Protein AF-A0A536TJ94-F1 (afdb_monomer_lite)

pLDDT: mean 74.93, std 16.36, range [32.97, 93.69]

Structure (mmCIF, N/CA/C/O backbone):
data_AF-A0A536TJ94-F1
#
_entry.id   AF-A0A536TJ94-F1
#
loop_
_atom_site.group_PDB
_atom_site.id
_atom_site.type_symbol
_atom_site.label_atom_id
_atom_site.label_alt_id
_atom_site.label_comp_id
_atom_site.label_asym_id
_atom_site.label_entity_id
_atom_site.label_seq_id
_atom_site.pdbx_PDB_ins_code
_atom_site.Cartn_x
_atom_site.Cartn_y
_atom_site.Cartn_z
_atom_site.occupancy
_atom_site.B_iso_or_equiv
_atom_site.auth_seq_id
_atom_site.auth_comp_id
_atom_site.auth_asym_id
_atom_site.auth_atom_id
_atom_site.pdbx_PDB_model_num
ATOM 1 N N . MET A 1 1 ? -42.069 -17.906 -41.126 1.00 43.59 1 MET A N 1
ATOM 2 C CA . MET A 1 1 ? -42.002 -16.761 -42.066 1.00 43.59 1 MET A CA 1
ATOM 3 C C . MET A 1 1 ? -40.527 -16.454 -42.288 1.00 43.59 1 MET A C 1
ATOM 5 O O . MET A 1 1 ? -39.920 -15.864 -41.417 1.00 43.59 1 MET A O 1
ATOM 9 N N . SER A 1 2 ? -39.810 -17.081 -43.222 1.00 37.03 2 SER A N 1
ATOM 10 C CA . SER A 1 2 ? -39.962 -17.082 -44.687 1.00 37.03 2 SER A CA 1
ATOM 11 C C . SER A 1 2 ? -39.923 -15.669 -45.270 1.00 37.03 2 SER A C 1
ATOM 13 O O . SER A 1 2 ? -40.912 -14.952 -45.148 1.00 37.03 2 SER A O 1
ATOM 15 N N . ARG A 1 3 ? -38.802 -15.287 -45.901 1.00 41.28 3 ARG A N 1
ATOM 16 C CA . ARG A 1 3 ? -38.708 -15.166 -47.370 1.00 41.28 3 ARG A CA 1
ATOM 17 C C . ARG A 1 3 ? -37.320 -14.678 -47.821 1.00 41.28 3 ARG A C 1
ATOM 19 O O . ARG A 1 3 ? -36.921 -13.554 -47.546 1.00 41.28 3 ARG A O 1
ATOM 26 N N . ARG A 1 4 ? -36.632 -15.547 -48.574 1.00 45.47 4 ARG A N 1
ATOM 27 C CA . ARG A 1 4 ? -35.858 -15.165 -49.769 1.00 45.47 4 ARG A CA 1
ATOM 28 C C . ARG A 1 4 ? -36.810 -14.591 -50.833 1.00 45.47 4 ARG A C 1
ATOM 30 O O . ARG A 1 4 ? -37.999 -14.909 -50.811 1.00 45.47 4 ARG A O 1
ATOM 37 N N . PRO A 1 5 ? -36.254 -13.877 -51.814 1.00 53.16 5 PRO A N 1
ATOM 38 C CA . PRO A 1 5 ? -36.550 -14.091 -53.239 1.00 53.16 5 PRO A CA 1
ATOM 39 C C . PRO A 1 5 ? -35.215 -14.409 -53.977 1.00 53.16 5 PRO A C 1
ATOM 41 O O . PRO A 1 5 ? -34.206 -13.787 -53.661 1.00 53.16 5 PRO A O 1
ATOM 44 N N . GLU A 1 6 ? -34.988 -15.443 -54.810 1.00 42.12 6 GLU A N 1
ATOM 45 C CA . GLU A 1 6 ? -35.695 -15.961 -56.012 1.00 42.12 6 GLU A CA 1
ATOM 46 C C . GLU A 1 6 ? -36.128 -14.840 -56.967 1.00 42.12 6 GLU A C 1
ATOM 48 O O . GLU A 1 6 ? -36.857 -13.955 -56.556 1.00 42.12 6 GLU A O 1
ATOM 53 N N . GLY A 1 7 ? -35.769 -14.763 -58.247 1.00 37.22 7 GLY A N 1
ATOM 54 C CA . GLY A 1 7 ? -35.050 -15.619 -59.191 1.00 37.22 7 GLY A CA 1
ATOM 55 C C . GLY A 1 7 ? -35.011 -14.874 -60.547 1.00 37.22 7 GLY A C 1
ATOM 56 O O . GLY A 1 7 ? -35.782 -13.940 -60.749 1.00 37.22 7 GLY A O 1
ATOM 57 N N . ASN A 1 8 ? -34.090 -15.227 -61.454 1.00 43.16 8 ASN A N 1
ATOM 58 C CA . ASN A 1 8 ? -34.384 -15.938 -62.724 1.00 43.16 8 ASN A CA 1
ATOM 59 C C . ASN A 1 8 ? -34.318 -14.978 -63.951 1.00 43.16 8 ASN A C 1
ATOM 61 O O . ASN A 1 8 ? -34.412 -13.773 -63.729 1.00 43.16 8 ASN A O 1
ATOM 65 N N . PRO A 1 9 ? -34.317 -15.416 -65.234 1.00 53.78 9 PRO A N 1
ATOM 66 C CA . PRO A 1 9 ? -33.643 -16.536 -65.928 1.00 53.78 9 PRO A CA 1
ATOM 67 C C . PRO A 1 9 ? -32.902 -16.131 -67.241 1.00 53.78 9 PRO A C 1
ATOM 69 O O . PRO A 1 9 ? -33.024 -15.018 -67.732 1.00 53.78 9 PRO A O 1
ATOM 72 N N . MET A 1 10 ? -32.222 -17.129 -67.832 1.00 36.94 10 MET A N 1
ATOM 73 C CA . MET A 1 10 ? -32.132 -17.484 -69.271 1.00 36.94 10 MET A CA 1
ATOM 74 C C . MET A 1 10 ? -31.860 -16.411 -70.341 1.00 36.94 10 MET A C 1
ATOM 76 O O . MET A 1 10 ? -32.703 -15.580 -70.654 1.00 36.94 10 MET A O 1
ATOM 80 N N . ASN A 1 11 ? -30.815 -16.673 -71.135 1.00 36.03 11 ASN A N 1
ATOM 81 C CA . ASN A 1 11 ? -31.078 -17.004 -72.535 1.00 36.03 11 ASN A CA 1
ATOM 82 C C . ASN A 1 11 ? -30.207 -18.187 -72.992 1.00 36.03 11 ASN A C 1
ATOM 84 O O . ASN A 1 11 ? -28.987 -18.193 -72.824 1.00 36.03 11 ASN A O 1
ATOM 88 N N . THR A 1 12 ? -30.890 -19.181 -73.537 1.00 39.09 12 THR A N 1
ATOM 89 C CA . THR A 1 12 ? -30.426 -20.401 -74.196 1.00 39.09 12 THR A CA 1
ATOM 90 C C . THR A 1 12 ? -30.849 -20.302 -75.655 1.00 39.09 12 THR A C 1
ATOM 92 O O . THR A 1 12 ? -32.028 -20.068 -75.883 1.00 39.09 12 THR A O 1
ATOM 95 N N . ASP A 1 13 ? -29.942 -20.516 -76.608 1.00 38.28 13 ASP A N 1
ATOM 96 C CA . ASP A 1 13 ? -30.179 -21.334 -77.816 1.00 38.28 13 ASP A CA 1
ATOM 97 C C . ASP A 1 13 ? -28.917 -21.336 -78.690 1.00 38.28 13 ASP A C 1
ATOM 99 O O . ASP A 1 13 ? -28.333 -20.288 -78.943 1.00 38.28 13 ASP A O 1
ATOM 103 N N . GLN A 1 14 ? -28.285 -22.492 -78.913 1.00 36.34 14 GLN A N 1
ATOM 104 C CA . GLN A 1 14 ? -28.603 -23.566 -79.877 1.00 36.34 14 GLN A CA 1
ATOM 105 C C . GLN A 1 14 ? -28.087 -23.283 -81.294 1.00 36.34 14 GLN A C 1
ATOM 107 O O . GLN A 1 14 ? -28.344 -22.245 -81.889 1.00 36.34 14 GLN A O 1
ATOM 112 N N . GLY A 1 15 ? -27.378 -24.277 -81.837 1.00 32.97 15 GLY A N 1
ATOM 113 C CA . GLY A 1 15 ? -26.908 -24.315 -83.220 1.00 32.97 15 GLY A CA 1
ATOM 114 C C . GLY A 1 15 ? -25.733 -25.276 -83.384 1.00 32.97 15 GLY A C 1
ATOM 115 O O . GLY A 1 15 ? -24.581 -24.864 -83.329 1.00 32.97 15 GLY A O 1
ATOM 116 N N . SER A 1 16 ? -26.041 -26.568 -83.511 1.00 34.44 16 SER A N 1
ATOM 117 C CA . SER A 1 16 ? -25.104 -27.691 -83.681 1.00 34.44 16 SER A CA 1
ATOM 118 C C . SER A 1 16 ? -24.792 -27.944 -85.188 1.00 34.44 16 SER A C 1
ATOM 120 O O . SER A 1 16 ? -25.140 -27.096 -86.006 1.00 34.44 16 SER A O 1
ATOM 122 N N . PRO A 1 17 ? -24.078 -29.015 -85.599 1.00 51.72 17 PRO A N 1
ATOM 123 C CA . PRO A 1 17 ? -22.844 -28.946 -86.382 1.00 51.72 17 PRO A CA 1
ATOM 124 C C . PRO A 1 17 ? -23.007 -29.332 -87.866 1.00 51.72 17 PRO A C 1
ATOM 126 O O . PRO A 1 17 ? -23.950 -30.014 -88.256 1.00 51.72 17 PRO A O 1
ATOM 129 N N . GLY A 1 18 ? -22.025 -28.968 -88.691 1.00 33.31 18 GLY A N 1
ATOM 130 C CA . GLY A 1 18 ? -21.948 -29.389 -90.090 1.00 33.31 18 GLY A CA 1
ATOM 131 C C . GLY A 1 18 ? -20.514 -29.358 -90.603 1.00 33.31 18 GLY A C 1
ATOM 132 O O . GLY A 1 18 ? -19.915 -28.299 -90.749 1.00 33.31 18 GLY A O 1
ATOM 133 N N . THR A 1 19 ? -19.971 -30.547 -90.828 1.00 41.31 19 THR A N 1
ATOM 134 C CA . THR A 1 19 ? -18.725 -30.846 -91.536 1.00 41.31 19 THR A CA 1
ATOM 135 C C . THR A 1 19 ? -18.817 -30.431 -93.005 1.00 41.31 19 THR A C 1
ATOM 137 O O . THR A 1 19 ? -19.785 -30.831 -93.641 1.00 41.31 19 THR A O 1
ATOM 140 N N . ASP A 1 20 ? -17.805 -29.758 -93.565 1.00 35.09 20 ASP A N 1
ATOM 141 C CA . ASP A 1 20 ? -17.131 -30.269 -94.769 1.00 35.09 20 ASP A CA 1
ATOM 142 C C . ASP A 1 20 ? -15.835 -29.520 -95.138 1.00 35.09 20 ASP A C 1
ATOM 144 O O . ASP A 1 20 ? -15.709 -28.310 -94.970 1.00 35.09 20 ASP A O 1
ATOM 148 N N . ASN A 1 21 ? -14.927 -30.302 -95.719 1.00 36.19 21 ASN A N 1
ATOM 149 C CA . ASN A 1 21 ? -13.824 -29.965 -96.619 1.00 36.19 21 ASN A CA 1
ATOM 150 C C . ASN A 1 21 ? -12.622 -29.108 -96.178 1.00 36.19 21 ASN A C 1
ATOM 152 O O . ASN A 1 21 ? -12.557 -27.888 -96.284 1.00 36.19 21 ASN A O 1
ATOM 156 N N . ALA A 1 22 ? -11.562 -29.856 -95.859 1.00 41.31 22 ALA A N 1
ATOM 157 C CA . ALA A 1 22 ? -10.299 -29.861 -96.596 1.00 41.31 22 ALA A CA 1
ATOM 158 C C . ALA A 1 22 ? -10.162 -28.857 -97.760 1.00 41.31 22 ALA A C 1
ATOM 160 O O . ALA A 1 22 ? -10.768 -29.037 -98.810 1.00 41.31 22 ALA A O 1
ATOM 161 N N . ALA A 1 23 ? -9.238 -27.906 -97.611 1.00 41.91 23 ALA A N 1
ATOM 162 C CA . ALA A 1 23 ? -8.081 -27.711 -98.493 1.00 41.91 23 ALA A CA 1
ATOM 163 C C . ALA A 1 23 ? -7.502 -26.309 -98.279 1.00 41.91 23 ALA A C 1
ATOM 165 O O . ALA A 1 23 ? -7.936 -25.364 -98.913 1.00 41.91 23 ALA A O 1
ATOM 166 N N . GLU A 1 24 ? -6.461 -26.186 -97.455 1.00 41.25 24 GLU A N 1
ATOM 167 C CA . GLU A 1 24 ? -5.438 -25.161 -97.683 1.00 41.25 24 GLU A CA 1
ATOM 168 C C . GLU A 1 24 ? -4.135 -25.557 -96.978 1.00 41.25 24 GLU A C 1
ATOM 170 O O . GLU A 1 24 ? -3.905 -25.339 -95.790 1.00 41.25 24 GLU A O 1
ATOM 175 N N . ARG A 1 25 ? -3.263 -26.222 -97.743 1.00 44.34 25 ARG A N 1
ATOM 176 C CA . ARG A 1 25 ? -1.836 -26.311 -97.433 1.00 44.34 25 ARG A CA 1
ATOM 177 C C . ARG A 1 25 ? -1.219 -24.953 -97.758 1.00 44.34 25 ARG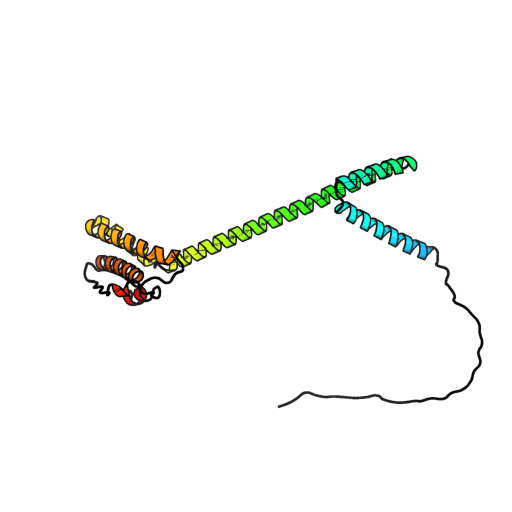 A C 1
ATOM 179 O O . ARG A 1 25 ? -1.082 -24.619 -98.929 1.00 44.34 25 ARG A O 1
ATOM 186 N N . GLY A 1 26 ? -0.764 -24.231 -96.741 1.00 36.97 26 GLY A N 1
ATOM 187 C CA . GLY A 1 26 ? 0.035 -23.016 -96.892 1.00 36.97 26 GLY A CA 1
ATOM 188 C C . GLY A 1 26 ? 1.084 -22.926 -95.788 1.00 36.97 26 GLY A C 1
ATOM 189 O O . GLY A 1 26 ? 0.766 -22.706 -94.628 1.00 36.97 26 GLY A O 1
ATOM 190 N N . ARG A 1 27 ? 2.346 -23.161 -96.151 1.00 47.72 27 ARG A N 1
ATOM 191 C CA . ARG A 1 27 ? 3.534 -23.085 -95.287 1.00 47.72 27 ARG A CA 1
ATOM 192 C C . ARG A 1 27 ? 3.709 -21.693 -94.669 1.00 47.72 27 ARG A C 1
ATOM 194 O O . ARG A 1 27 ? 3.731 -20.728 -95.419 1.00 47.72 27 ARG A O 1
ATOM 201 N N . SER A 1 28 ? 4.075 -21.634 -93.385 1.00 40.56 28 SER A N 1
ATOM 202 C CA . SER A 1 28 ? 5.139 -20.742 -92.876 1.00 40.56 28 SER A CA 1
ATOM 203 C C . SER A 1 28 ? 5.419 -21.004 -91.390 1.00 40.56 28 SER A C 1
ATOM 205 O O . SER A 1 28 ? 4.503 -20.998 -90.575 1.00 40.56 28 SER A O 1
ATOM 207 N N . GLY A 1 29 ? 6.690 -21.265 -91.061 1.00 41.59 29 GLY A N 1
ATOM 208 C CA . GLY A 1 29 ? 7.201 -21.518 -89.708 1.00 41.59 29 GLY A CA 1
ATOM 209 C C . GLY A 1 29 ? 7.204 -20.287 -88.781 1.00 41.59 29 GLY A C 1
ATOM 210 O O . GLY A 1 29 ? 6.687 -19.230 -89.147 1.00 41.59 29 GLY A O 1
ATOM 211 N N . PRO A 1 30 ? 7.779 -20.403 -87.568 1.00 46.62 30 PRO A N 1
ATOM 212 C CA . PRO A 1 30 ? 7.637 -19.396 -86.524 1.00 46.62 30 PRO A CA 1
ATOM 213 C C . PRO A 1 30 ? 8.411 -18.129 -86.900 1.00 46.62 30 PRO A C 1
ATOM 215 O O . PRO A 1 30 ? 9.638 -18.127 -86.975 1.00 46.62 30 PRO A O 1
ATOM 218 N N . ALA A 1 31 ? 7.695 -17.027 -87.115 1.00 46.69 31 ALA A N 1
ATOM 219 C CA . ALA A 1 31 ? 8.300 -15.714 -87.281 1.00 46.69 31 ALA A CA 1
ATOM 220 C C . ALA A 1 31 ? 8.802 -15.204 -85.919 1.00 46.69 31 ALA A C 1
ATOM 222 O O . ALA A 1 31 ? 8.100 -14.494 -85.195 1.00 46.69 31 ALA A O 1
ATOM 223 N N . SER A 1 32 ? 10.037 -15.554 -85.558 1.00 56.25 32 SER A N 1
ATOM 224 C CA . SER A 1 32 ? 10.793 -14.840 -84.531 1.00 56.25 32 SER A CA 1
ATOM 225 C C . SER A 1 32 ? 11.001 -13.399 -85.006 1.00 56.25 32 SER A C 1
ATOM 227 O O . SER A 1 32 ? 11.865 -13.127 -85.841 1.00 56.25 32 SER A O 1
ATOM 229 N N . ARG A 1 33 ? 10.174 -12.470 -84.510 1.00 60.22 33 ARG A N 1
ATOM 230 C CA . ARG A 1 33 ? 10.365 -11.031 -84.732 1.00 60.22 33 ARG A CA 1
ATOM 231 C C . ARG A 1 33 ? 11.774 -10.647 -84.258 1.00 60.22 33 ARG A C 1
ATOM 233 O O . ARG A 1 33 ? 12.108 -10.960 -83.114 1.00 60.22 33 ARG A O 1
ATOM 240 N N . PRO A 1 34 ? 12.595 -9.966 -85.076 1.00 55.00 34 PRO A N 1
ATOM 241 C CA . PRO A 1 34 ? 13.907 -9.525 -84.631 1.00 55.00 34 PRO A CA 1
ATOM 242 C C . PRO A 1 34 ? 13.722 -8.559 -83.460 1.00 55.00 34 PRO A C 1
ATOM 244 O O . PRO A 1 34 ? 12.988 -7.573 -83.565 1.00 55.00 34 PRO A O 1
ATOM 247 N N . MET A 1 35 ? 14.356 -8.860 -82.324 1.00 58.94 35 MET A N 1
ATOM 248 C CA . MET A 1 35 ? 14.395 -7.959 -81.177 1.00 58.94 35 MET A CA 1
ATOM 249 C C . MET A 1 35 ? 14.957 -6.618 -81.656 1.00 58.94 35 MET A C 1
ATOM 251 O O . MET A 1 35 ? 16.129 -6.515 -82.016 1.00 58.94 35 MET A O 1
ATOM 255 N N . GLY A 1 36 ? 14.117 -5.582 -81.699 1.00 72.94 36 GLY A N 1
ATOM 256 C CA . GLY A 1 36 ? 14.573 -4.248 -82.059 1.00 72.94 36 GLY A CA 1
ATOM 257 C C . GLY A 1 36 ? 15.660 -3.821 -81.078 1.00 72.94 36 GLY A C 1
ATOM 258 O O . GLY A 1 36 ? 15.455 -3.884 -79.866 1.00 72.94 36 GLY A O 1
ATOM 259 N N . ILE A 1 37 ? 16.805 -3.364 -81.585 1.00 71.25 37 ILE A N 1
ATOM 260 C CA . ILE A 1 37 ? 17.984 -2.971 -80.788 1.00 71.25 37 ILE A CA 1
ATOM 261 C C . ILE A 1 37 ? 17.596 -2.013 -79.640 1.00 71.25 37 ILE A C 1
ATOM 263 O O . ILE A 1 37 ? 18.110 -2.110 -78.530 1.00 71.25 37 ILE A O 1
ATOM 267 N N . ARG A 1 38 ? 16.589 -1.149 -79.853 1.00 70.31 38 ARG A N 1
ATOM 268 C CA . ARG A 1 38 ? 16.033 -0.226 -78.841 1.00 70.31 38 ARG A CA 1
ATOM 269 C C . ARG A 1 38 ? 15.258 -0.895 -77.696 1.00 70.31 38 ARG A C 1
ATOM 271 O O . ARG A 1 38 ? 15.072 -0.279 -76.648 1.00 70.31 38 ARG A O 1
ATOM 278 N N . GLN A 1 39 ? 14.721 -2.093 -77.900 1.00 77.75 39 GLN A N 1
ATOM 279 C CA . GLN A 1 39 ? 14.014 -2.870 -76.880 1.00 77.75 39 GLN A CA 1
ATOM 280 C C . GLN A 1 39 ? 15.002 -3.737 -76.095 1.00 77.75 39 GLN A C 1
ATOM 282 O O . GLN A 1 39 ? 14.960 -3.720 -74.868 1.00 77.75 39 GLN A O 1
ATOM 287 N N . ALA A 1 40 ? 15.973 -4.344 -76.786 1.00 74.88 40 ALA A N 1
ATOM 288 C CA . ALA A 1 40 ? 17.104 -5.022 -76.152 1.00 74.88 40 ALA A CA 1
ATOM 289 C C . ALA A 1 40 ? 17.892 -4.072 -75.227 1.00 74.88 40 ALA A C 1
ATOM 291 O O . ALA A 1 40 ? 18.105 -4.390 -74.059 1.00 74.88 40 ALA A O 1
ATOM 292 N N . LEU A 1 41 ? 18.219 -2.852 -75.681 1.00 76.06 41 LEU A N 1
ATOM 293 C CA . LEU A 1 41 ? 18.868 -1.844 -74.827 1.00 76.06 41 LEU A CA 1
ATOM 294 C C . LEU A 1 41 ? 18.024 -1.449 -73.605 1.00 76.06 41 LEU A C 1
ATOM 296 O O . LEU A 1 41 ? 18.578 -1.169 -72.543 1.00 76.06 41 LEU A O 1
ATOM 300 N N . ARG A 1 42 ? 16.690 -1.402 -73.731 1.00 77.69 42 ARG A N 1
ATOM 301 C CA . ARG A 1 42 ? 15.802 -1.049 -72.611 1.00 77.69 42 ARG A CA 1
ATOM 302 C C . ARG A 1 42 ? 15.760 -2.139 -71.546 1.00 77.69 42 ARG A C 1
ATOM 304 O O . ARG A 1 42 ? 15.786 -1.795 -70.368 1.00 77.69 42 ARG A O 1
ATOM 311 N N . GLU A 1 43 ? 15.726 -3.408 -71.941 1.00 79.81 43 GLU A N 1
ATOM 312 C CA . GLU A 1 43 ? 15.761 -4.535 -71.001 1.00 79.81 43 GLU A CA 1
ATOM 313 C C . GLU A 1 43 ? 17.127 -4.660 -70.313 1.00 79.81 43 GLU A C 1
ATOM 315 O O . GLU A 1 43 ? 17.186 -4.789 -69.090 1.00 79.81 43 GLU A O 1
ATOM 320 N N . ILE A 1 44 ? 18.226 -4.466 -71.051 1.00 78.31 44 ILE A N 1
ATOM 321 C CA . ILE A 1 44 ? 19.577 -4.401 -70.468 1.00 78.31 44 ILE A CA 1
ATOM 322 C C . ILE A 1 44 ? 19.672 -3.254 -69.451 1.00 78.31 44 ILE A C 1
ATOM 324 O O . ILE A 1 44 ? 20.146 -3.450 -68.332 1.00 78.31 44 ILE A O 1
ATOM 328 N N . ARG A 1 45 ? 19.159 -2.062 -69.790 1.00 80.69 45 ARG A N 1
ATOM 329 C CA . ARG A 1 45 ? 19.152 -0.909 -68.876 1.00 80.69 45 ARG A CA 1
ATOM 330 C C . ARG A 1 45 ? 18.359 -1.189 -67.599 1.00 80.69 45 ARG A C 1
ATOM 332 O O . ARG A 1 45 ? 18.817 -0.823 -66.522 1.00 80.69 45 ARG A O 1
ATOM 339 N N . LYS A 1 46 ? 17.188 -1.827 -67.696 1.00 78.00 46 LYS A N 1
ATOM 340 C CA . LYS A 1 46 ? 16.386 -2.203 -66.519 1.00 78.00 46 LYS A CA 1
ATOM 341 C C . LYS A 1 46 ? 17.141 -3.185 -65.620 1.00 78.00 46 LYS A C 1
ATOM 343 O O . LYS A 1 46 ? 17.198 -2.958 -64.416 1.00 78.00 46 LYS A O 1
ATOM 348 N N . GLY A 1 47 ? 17.765 -4.214 -66.198 1.00 78.38 47 GLY A N 1
ATOM 349 C CA . GLY A 1 47 ? 18.572 -5.181 -65.447 1.00 78.38 47 GLY A CA 1
ATOM 350 C C . GLY A 1 47 ? 19.750 -4.531 -64.716 1.00 78.38 47 GLY A C 1
ATOM 351 O O . GLY A 1 47 ? 19.975 -4.810 -63.540 1.00 78.38 47 GLY A O 1
ATOM 352 N N . ILE A 1 48 ? 20.445 -3.596 -65.372 1.00 81.50 48 ILE A N 1
ATOM 353 C CA . ILE A 1 48 ? 21.538 -2.826 -64.758 1.00 81.50 48 ILE A CA 1
ATOM 354 C C . ILE A 1 48 ? 21.034 -1.999 -63.572 1.00 81.50 48 ILE A C 1
ATOM 356 O O . ILE A 1 48 ? 21.680 -2.001 -62.531 1.00 81.50 48 ILE A O 1
ATOM 360 N N . VAL A 1 49 ? 19.882 -1.331 -63.697 1.00 77.25 49 VAL A N 1
ATOM 361 C CA . VAL A 1 49 ? 19.308 -0.510 -62.616 1.00 77.25 49 VAL A CA 1
ATOM 362 C C . VAL A 1 49 ? 18.912 -1.365 -61.410 1.00 77.25 49 VAL A C 1
ATOM 364 O O . VAL A 1 49 ? 19.210 -0.989 -60.281 1.00 77.25 49 VAL A O 1
ATOM 367 N N . VAL A 1 50 ? 18.289 -2.526 -61.629 1.00 77.06 50 VAL A N 1
ATOM 368 C CA . VAL A 1 50 ? 17.911 -3.445 -60.540 1.00 77.06 50 VAL A CA 1
ATOM 369 C C . VAL A 1 50 ? 19.149 -4.000 -59.831 1.00 77.06 50 VAL A C 1
ATOM 371 O O . VAL A 1 50 ? 19.192 -4.006 -58.602 1.00 77.06 50 VAL A O 1
ATOM 374 N N . MET A 1 51 ? 20.186 -4.393 -60.580 1.00 77.38 51 MET A N 1
ATOM 375 C CA . MET A 1 51 ? 21.469 -4.793 -59.985 1.00 77.38 51 MET A CA 1
ATOM 376 C C . MET A 1 51 ? 22.127 -3.649 -59.209 1.00 77.38 51 MET A C 1
ATOM 378 O O . MET A 1 51 ? 22.693 -3.884 -58.144 1.00 77.38 51 MET A O 1
ATOM 382 N N . TRP A 1 52 ? 22.026 -2.414 -59.709 1.00 77.56 52 TRP A N 1
ATOM 383 C CA . TRP A 1 52 ? 22.545 -1.225 -59.032 1.00 77.56 52 TRP A CA 1
ATOM 384 C C . TRP A 1 52 ? 21.865 -0.983 -57.680 1.00 77.56 52 TRP A C 1
ATOM 386 O O . TRP A 1 52 ? 22.553 -0.745 -56.691 1.00 77.56 52 TRP A O 1
ATOM 396 N N . TRP A 1 53 ? 20.536 -1.105 -57.602 1.00 75.31 53 TRP A N 1
ATOM 397 C CA . TRP A 1 53 ? 19.806 -1.001 -56.332 1.00 75.31 53 TRP A CA 1
ATOM 398 C C . TRP A 1 53 ? 20.131 -2.155 -55.376 1.00 75.31 53 TRP A C 1
ATOM 400 O O . TRP A 1 53 ? 20.425 -1.913 -54.206 1.00 75.31 53 TRP A O 1
ATOM 410 N N . GLY A 1 54 ? 20.194 -3.390 -55.883 1.00 75.38 54 GLY A N 1
ATOM 411 C CA . GLY A 1 54 ? 20.568 -4.558 -55.079 1.00 75.38 54 GLY A CA 1
ATOM 412 C C . GLY A 1 54 ? 21.986 -4.473 -54.500 1.00 75.38 54 GLY A C 1
ATOM 413 O O . GLY A 1 54 ? 22.226 -4.929 -53.383 1.00 75.38 54 GLY A O 1
ATOM 414 N N . PHE A 1 55 ? 22.922 -3.840 -55.215 1.00 75.94 55 PHE A N 1
ATOM 415 C CA . PHE A 1 55 ? 24.270 -3.580 -54.709 1.00 75.94 55 PHE A CA 1
ATOM 416 C C . PHE A 1 55 ? 24.261 -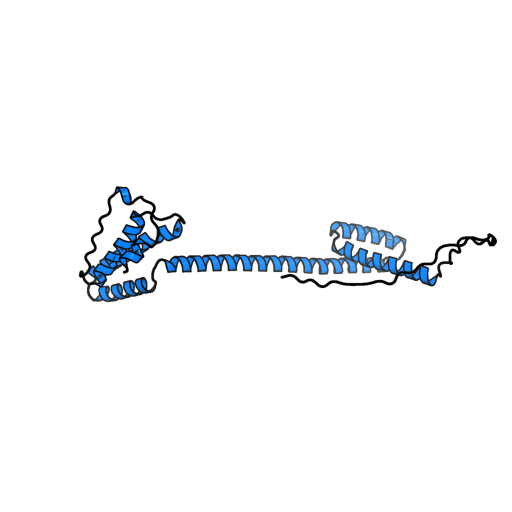2.652 -53.486 1.00 75.94 55 PHE A C 1
ATOM 418 O O . PHE A 1 55 ? 24.924 -2.951 -52.492 1.00 75.94 55 PHE A O 1
ATOM 425 N N . PHE A 1 56 ? 23.495 -1.557 -53.516 1.00 73.75 56 PHE A N 1
ATOM 426 C CA . PHE A 1 56 ? 23.404 -0.646 -52.370 1.00 73.75 56 PHE A CA 1
ATOM 427 C C . PHE A 1 56 ? 22.728 -1.283 -51.158 1.00 73.75 56 PHE A C 1
ATOM 429 O O . PHE A 1 56 ? 23.217 -1.118 -50.036 1.00 73.75 56 PHE A O 1
ATOM 436 N N . ASP A 1 57 ? 21.666 -2.056 -51.379 1.00 73.44 57 ASP A N 1
ATOM 437 C CA . ASP A 1 57 ? 20.994 -2.792 -50.306 1.00 73.44 57 ASP A CA 1
ATOM 438 C C . ASP A 1 57 ? 21.932 -3.823 -49.664 1.00 73.44 57 ASP A C 1
ATOM 440 O O . ASP A 1 57 ? 22.001 -3.941 -48.437 1.00 73.44 57 ASP A O 1
ATOM 444 N N . TRP A 1 58 ? 22.734 -4.520 -50.472 1.00 78.31 58 TRP A N 1
ATOM 445 C CA . TRP A 1 58 ? 23.739 -5.457 -49.975 1.00 78.31 58 TRP A CA 1
ATOM 446 C C . TRP A 1 58 ? 24.845 -4.757 -49.169 1.00 78.31 58 TRP A C 1
ATOM 448 O O . TRP A 1 58 ? 25.201 -5.211 -48.076 1.00 78.31 58 TRP A O 1
ATOM 458 N N . VAL A 1 59 ? 25.340 -3.608 -49.645 1.00 74.06 59 VAL A N 1
ATOM 459 C CA . VAL A 1 59 ? 26.335 -2.780 -48.936 1.00 74.06 59 VAL A CA 1
ATOM 460 C C . VAL A 1 59 ? 25.844 -2.367 -47.541 1.00 74.06 59 VAL A C 1
ATOM 462 O O . VAL A 1 59 ? 26.642 -2.339 -46.597 1.00 74.06 59 VAL A O 1
ATOM 465 N N . ALA A 1 60 ? 24.544 -2.099 -47.384 1.00 68.81 60 ALA A N 1
ATOM 466 C CA . ALA A 1 60 ? 23.944 -1.713 -46.106 1.00 68.81 60 ALA A CA 1
ATOM 467 C C . ALA A 1 60 ? 23.907 -2.851 -45.062 1.00 68.81 60 ALA A C 1
ATOM 469 O O . ALA A 1 60 ? 23.822 -2.583 -43.859 1.00 68.81 60 ALA A O 1
ATOM 470 N N . VAL A 1 61 ? 23.977 -4.116 -45.493 1.00 70.31 61 VAL A N 1
ATOM 471 C CA . VAL A 1 61 ? 23.879 -5.304 -44.618 1.00 70.31 61 VAL A CA 1
ATOM 472 C C . VAL A 1 61 ? 25.233 -6.004 -44.421 1.00 70.31 61 VAL A C 1
ATOM 474 O O . VAL A 1 61 ? 25.451 -6.674 -43.412 1.00 70.31 61 VAL A O 1
ATOM 477 N N . VAL A 1 62 ? 26.179 -5.813 -45.342 1.00 78.62 62 VAL A N 1
ATOM 478 C CA . VAL A 1 62 ? 27.527 -6.398 -45.304 1.00 78.62 62 VAL A CA 1
ATOM 479 C C . VAL A 1 62 ? 28.313 -6.010 -44.044 1.00 78.62 62 VAL A C 1
ATOM 481 O O . VAL A 1 62 ? 28.267 -4.876 -43.570 1.00 78.62 62 VAL A O 1
ATOM 484 N N . SER A 1 63 ? 29.129 -6.927 -43.516 1.00 76.38 63 SER A N 1
ATOM 485 C CA . SER A 1 63 ? 30.003 -6.660 -42.362 1.00 76.38 63 SER A CA 1
ATOM 486 C C . SER A 1 63 ? 31.152 -5.697 -42.707 1.00 76.38 63 SER A C 1
ATOM 488 O O . SER A 1 63 ? 31.560 -5.565 -43.860 1.00 76.38 63 SER A O 1
ATOM 490 N N . TRP A 1 64 ? 31.686 -4.970 -41.718 1.00 74.94 64 TRP A N 1
ATOM 491 C CA . TRP A 1 64 ? 32.817 -4.046 -41.927 1.00 74.94 64 TRP A CA 1
ATOM 492 C C . TRP A 1 64 ? 34.055 -4.748 -42.501 1.00 74.94 64 TRP A C 1
ATOM 494 O O . TRP A 1 64 ? 34.700 -4.215 -43.398 1.00 74.94 64 TRP A O 1
ATOM 504 N N . LYS A 1 65 ? 34.323 -5.980 -42.052 1.00 78.06 65 LYS A N 1
ATOM 505 C CA . LYS A 1 65 ? 35.439 -6.807 -42.532 1.00 78.06 65 LYS A CA 1
ATOM 506 C C . LYS A 1 65 ? 35.277 -7.208 -44.003 1.00 78.06 65 LYS A C 1
ATOM 508 O O . LYS A 1 65 ? 36.228 -7.097 -44.766 1.00 78.06 65 LYS A O 1
ATOM 513 N N . ALA A 1 66 ? 34.075 -7.617 -44.413 1.00 79.50 66 ALA A N 1
ATOM 514 C CA . ALA A 1 66 ? 33.805 -7.985 -45.802 1.00 79.50 66 ALA A CA 1
ATOM 515 C C . ALA A 1 66 ? 33.843 -6.771 -46.746 1.00 79.50 66 ALA A C 1
ATOM 517 O O . ALA A 1 66 ? 34.366 -6.883 -47.850 1.00 79.50 66 ALA A O 1
ATOM 518 N N . LEU A 1 67 ? 33.374 -5.597 -46.300 1.00 80.62 67 LEU A N 1
ATOM 519 C CA . LEU A 1 67 ? 33.447 -4.372 -47.104 1.00 80.62 67 LEU A CA 1
ATOM 520 C C . LEU A 1 67 ? 34.899 -3.956 -47.368 1.00 80.62 67 LEU A C 1
ATOM 522 O O . LEU A 1 67 ? 35.239 -3.647 -48.502 1.00 80.62 67 LEU A O 1
ATOM 526 N N . LEU A 1 68 ? 35.770 -4.011 -46.354 1.00 80.50 68 LEU A N 1
ATOM 527 C CA . LEU A 1 68 ? 37.198 -3.718 -46.522 1.00 80.50 68 LEU A CA 1
ATOM 528 C C . LEU A 1 68 ? 37.871 -4.670 -47.517 1.00 80.50 68 LEU A C 1
ATOM 530 O O . LEU A 1 68 ? 38.645 -4.223 -48.359 1.00 80.50 68 LEU A O 1
ATOM 534 N N . LEU A 1 69 ? 37.542 -5.962 -47.453 1.00 82.12 69 LEU A N 1
ATOM 535 C CA . LEU A 1 69 ? 38.100 -6.983 -48.342 1.00 82.12 69 LEU A CA 1
ATOM 536 C C . LEU A 1 69 ? 37.660 -6.756 -49.799 1.00 82.12 69 LEU A C 1
ATOM 538 O O . LEU A 1 69 ? 38.486 -6.781 -50.710 1.00 82.12 69 LEU A O 1
ATOM 542 N N . VAL A 1 70 ? 36.379 -6.450 -50.017 1.00 80.44 70 VAL A N 1
ATOM 543 C CA . VAL A 1 70 ? 35.821 -6.169 -51.351 1.00 80.44 70 VAL A CA 1
ATOM 544 C C . VAL A 1 70 ? 36.364 -4.860 -51.924 1.00 80.44 70 VAL A C 1
ATOM 546 O O . VAL A 1 70 ? 36.742 -4.820 -53.093 1.00 80.44 70 VAL A O 1
ATOM 549 N N . SER A 1 71 ? 36.476 -3.810 -51.108 1.00 79.06 71 SER A N 1
ATOM 550 C CA . SER A 1 71 ? 37.086 -2.539 -51.515 1.00 79.06 71 SER A CA 1
ATOM 551 C C . SER A 1 71 ? 38.565 -2.702 -51.873 1.00 79.06 71 SER A C 1
ATOM 553 O O . SER A 1 71 ? 39.013 -2.138 -52.868 1.00 79.06 71 SER A O 1
ATOM 555 N N . PHE A 1 72 ? 39.315 -3.504 -51.110 1.00 81.81 72 PHE A N 1
ATOM 556 C CA . PHE A 1 72 ? 40.719 -3.807 -51.397 1.00 81.81 72 PHE A CA 1
ATOM 557 C C . PHE A 1 72 ? 40.878 -4.558 -52.726 1.00 81.81 72 PHE A C 1
ATOM 559 O O . PHE A 1 72 ? 41.676 -4.160 -53.575 1.00 81.81 72 PHE A O 1
ATOM 566 N N . LEU A 1 73 ? 40.058 -5.589 -52.952 1.00 81.94 73 LEU A N 1
ATOM 567 C CA . LEU A 1 73 ? 40.063 -6.354 -54.200 1.00 81.94 73 LEU A CA 1
ATOM 568 C C . LEU A 1 73 ? 39.640 -5.498 -55.409 1.00 81.94 73 LEU A C 1
ATOM 570 O O . LEU A 1 73 ? 40.245 -5.586 -56.478 1.00 81.94 73 LEU A O 1
ATOM 574 N N . GLY A 1 74 ? 38.644 -4.625 -55.231 1.00 79.62 74 GLY A N 1
ATOM 575 C CA . GLY A 1 74 ? 38.188 -3.689 -56.260 1.00 79.62 74 GLY A CA 1
ATOM 576 C C . GLY A 1 74 ? 39.251 -2.663 -56.660 1.00 79.62 74 GLY A C 1
ATOM 577 O O . GLY A 1 74 ? 39.349 -2.315 -57.836 1.00 79.62 74 GLY A O 1
ATOM 578 N N . LEU A 1 75 ? 40.088 -2.222 -55.717 1.00 79.81 75 LEU A N 1
ATOM 579 C CA . LEU A 1 75 ? 41.170 -1.267 -55.972 1.00 79.81 75 LEU A CA 1
ATOM 580 C C . LEU A 1 75 ? 42.309 -1.904 -56.787 1.00 79.81 75 LEU A C 1
ATOM 582 O O . LEU A 1 75 ? 42.804 -1.287 -57.731 1.00 79.81 75 LEU A O 1
ATOM 586 N N . ILE A 1 76 ? 42.651 -3.165 -56.495 1.00 80.06 76 ILE A N 1
ATOM 587 C CA . ILE A 1 76 ? 43.608 -3.957 -57.289 1.00 80.06 76 ILE A CA 1
ATOM 588 C C . ILE A 1 76 ? 43.107 -4.103 -58.732 1.00 80.06 76 ILE A C 1
ATOM 590 O O . ILE A 1 76 ? 43.848 -3.833 -59.679 1.00 80.06 76 ILE A O 1
ATOM 594 N N . LEU A 1 77 ? 41.834 -4.470 -58.910 1.00 80.69 77 LEU A N 1
ATOM 595 C CA . LEU A 1 77 ? 41.239 -4.641 -60.235 1.00 80.69 77 LEU A CA 1
ATOM 596 C C . LEU A 1 77 ? 41.167 -3.309 -61.005 1.00 80.69 77 LEU A C 1
ATOM 598 O O . LEU A 1 77 ? 41.507 -3.253 -62.184 1.00 80.69 77 LEU A O 1
ATOM 602 N N . ALA A 1 78 ? 40.803 -2.209 -60.343 1.00 77.00 78 ALA A N 1
ATOM 603 C CA . ALA A 1 78 ? 40.741 -0.880 -60.955 1.00 77.00 78 ALA A CA 1
ATOM 604 C C . ALA A 1 78 ? 42.109 -0.359 -61.431 1.00 77.00 78 ALA A C 1
ATOM 606 O O . ALA A 1 78 ? 42.174 0.363 -62.432 1.00 77.00 78 ALA A O 1
ATOM 607 N N . GLY A 1 79 ? 43.193 -0.748 -60.749 1.00 75.50 79 GLY A N 1
ATOM 608 C CA . GLY A 1 79 ? 44.564 -0.481 -61.185 1.00 75.50 79 GLY A CA 1
ATOM 609 C C . GLY A 1 79 ? 44.899 -1.155 -62.519 1.00 75.50 79 GLY A C 1
ATOM 610 O O . GLY A 1 79 ? 45.496 -0.522 -63.389 1.00 75.50 79 GLY A O 1
ATOM 611 N N . ILE A 1 80 ? 44.431 -2.392 -62.723 1.00 82.56 80 ILE A N 1
ATOM 612 C CA . ILE A 1 80 ? 44.623 -3.151 -63.972 1.00 82.56 80 ILE A CA 1
ATOM 613 C C . ILE A 1 80 ? 43.891 -2.477 -65.146 1.00 82.56 80 ILE A C 1
ATOM 615 O O . ILE A 1 80 ? 44.446 -2.352 -66.235 1.00 82.56 80 ILE A O 1
ATOM 619 N N . PHE A 1 81 ? 42.673 -1.976 -64.921 1.00 83.44 81 PHE A N 1
ATOM 620 C CA . PHE A 1 81 ? 41.848 -1.324 -65.950 1.00 83.44 81 PHE A CA 1
ATOM 621 C C . PHE A 1 81 ? 42.104 0.189 -66.114 1.00 83.44 81 PHE A C 1
ATOM 623 O O . PHE A 1 81 ? 41.384 0.849 -66.862 1.00 83.44 81 PHE A O 1
ATOM 630 N N . LYS A 1 82 ? 43.120 0.756 -65.440 1.00 80.75 82 LYS A N 1
ATOM 631 C CA . LYS A 1 82 ? 43.466 2.196 -65.459 1.00 80.75 82 LYS A CA 1
ATOM 632 C C . LYS A 1 82 ? 42.306 3.141 -65.087 1.00 80.75 82 LYS A C 1
ATOM 634 O O . LYS A 1 82 ? 42.235 4.265 -65.578 1.00 80.75 82 LYS A O 1
ATOM 639 N N . ILE A 1 83 ? 41.432 2.724 -64.168 1.00 81.56 83 ILE A N 1
ATOM 640 C CA . ILE A 1 83 ? 40.315 3.534 -63.636 1.00 81.56 83 ILE A CA 1
ATOM 641 C C . ILE A 1 83 ? 40.388 3.743 -62.103 1.00 81.56 83 ILE A C 1
ATOM 643 O O . ILE A 1 83 ? 39.377 3.597 -61.411 1.00 81.56 83 ILE A O 1
ATOM 647 N N . PRO A 1 84 ? 41.554 4.101 -61.523 1.00 77.50 84 PRO A N 1
ATOM 648 C CA . PRO A 1 84 ? 41.739 4.112 -60.067 1.00 77.50 84 PRO A CA 1
ATOM 649 C C . PRO A 1 84 ? 40.898 5.183 -59.353 1.00 77.50 84 PRO A C 1
ATOM 651 O O . PRO A 1 84 ? 40.406 4.952 -58.251 1.00 77.50 84 PRO A O 1
ATOM 654 N N . ILE A 1 85 ? 40.684 6.339 -59.993 1.00 78.50 85 ILE A N 1
ATOM 655 C CA . ILE A 1 85 ? 39.945 7.470 -59.409 1.00 78.50 85 ILE A CA 1
ATOM 656 C C . ILE A 1 85 ? 38.464 7.113 -59.206 1.00 78.50 85 ILE A C 1
ATOM 658 O O . ILE A 1 85 ? 37.904 7.373 -58.144 1.00 78.50 85 ILE A O 1
ATOM 662 N N . LEU A 1 86 ? 37.835 6.468 -60.195 1.00 76.81 86 LEU A N 1
ATOM 663 C CA . LEU A 1 86 ? 36.424 6.074 -60.127 1.00 76.81 86 LEU A CA 1
ATOM 664 C C . LEU A 1 86 ? 36.180 5.053 -59.003 1.00 76.81 86 LEU A C 1
ATOM 666 O O . LEU A 1 86 ? 35.222 5.182 -58.243 1.00 76.81 86 LEU A O 1
ATOM 670 N N . ALA A 1 87 ? 37.071 4.066 -58.866 1.00 75.88 87 ALA A N 1
ATOM 671 C CA . ALA A 1 87 ? 36.979 3.056 -57.815 1.00 75.88 87 ALA A CA 1
ATOM 672 C C . ALA A 1 87 ? 37.109 3.670 -56.413 1.00 75.88 87 ALA A C 1
ATOM 674 O O . ALA A 1 87 ? 36.346 3.321 -55.514 1.00 75.88 87 ALA A O 1
ATOM 675 N N . PHE A 1 88 ? 38.017 4.633 -56.240 1.00 76.81 88 PHE A N 1
ATOM 676 C CA . PHE A 1 88 ? 38.197 5.330 -54.969 1.00 76.81 88 PHE A CA 1
ATOM 677 C C . PHE A 1 88 ? 36.939 6.105 -54.541 1.00 76.81 88 PHE A C 1
ATOM 679 O O . PHE A 1 88 ? 36.496 5.983 -53.397 1.00 76.81 88 PHE A O 1
ATOM 686 N N . VAL A 1 89 ? 36.307 6.833 -55.469 1.00 80.50 89 VAL A N 1
ATOM 687 C CA . VAL A 1 89 ? 35.059 7.573 -55.202 1.00 80.50 89 VAL A CA 1
ATOM 688 C C . VAL A 1 89 ? 33.921 6.629 -54.794 1.00 80.50 89 VAL A C 1
ATOM 690 O O . VAL A 1 89 ? 33.199 6.919 -53.839 1.00 80.50 89 VAL A O 1
ATOM 693 N N . LEU A 1 90 ? 33.780 5.477 -55.458 1.00 79.56 90 LEU A N 1
ATOM 694 C CA . LEU A 1 90 ? 32.746 4.487 -55.125 1.00 79.56 90 LEU A CA 1
ATOM 695 C C . LEU A 1 90 ? 32.963 3.841 -53.749 1.00 79.56 90 LEU A C 1
ATOM 697 O O . LEU A 1 90 ? 31.995 3.611 -53.022 1.00 79.56 90 LEU A O 1
ATOM 701 N N . ILE A 1 91 ? 34.217 3.591 -53.362 1.00 80.88 91 ILE A N 1
ATOM 702 C CA . ILE A 1 91 ? 34.558 3.058 -52.034 1.00 80.88 91 ILE A CA 1
ATOM 703 C C . ILE A 1 91 ? 34.188 4.067 -50.943 1.00 80.88 91 ILE A C 1
ATOM 705 O O . ILE A 1 91 ? 33.554 3.692 -49.954 1.00 80.88 91 ILE A O 1
ATOM 709 N N . ILE A 1 92 ? 34.525 5.347 -51.134 1.00 81.25 92 ILE A N 1
ATOM 710 C CA . ILE A 1 92 ? 34.155 6.412 -50.191 1.00 81.25 92 ILE A CA 1
ATOM 711 C C . ILE A 1 92 ? 32.632 6.531 -50.086 1.00 81.25 92 ILE A C 1
ATOM 713 O O . ILE A 1 92 ? 32.098 6.536 -48.977 1.00 81.25 92 ILE A O 1
ATOM 717 N N . ALA A 1 93 ? 31.922 6.561 -51.216 1.00 80.81 93 ALA A N 1
ATOM 718 C CA . ALA A 1 93 ? 30.462 6.622 -51.230 1.00 80.81 93 ALA A CA 1
ATOM 719 C C . ALA A 1 93 ? 29.827 5.427 -50.490 1.00 80.81 93 ALA A C 1
ATOM 721 O O . ALA A 1 93 ? 28.918 5.614 -49.681 1.00 80.81 93 ALA A O 1
ATOM 722 N N . SER A 1 94 ? 30.348 4.212 -50.693 1.00 78.50 94 SER A N 1
ATOM 723 C CA . SER A 1 94 ? 29.910 2.992 -49.997 1.00 78.50 94 SER A CA 1
ATOM 724 C C . SER A 1 94 ? 30.101 3.085 -48.476 1.00 78.50 94 SER A C 1
ATOM 726 O O . SER A 1 94 ? 29.210 2.719 -47.702 1.00 78.50 94 SER A O 1
ATOM 728 N N . PHE A 1 95 ? 31.231 3.643 -48.034 1.00 79.81 95 PHE A N 1
ATOM 729 C CA . PHE A 1 95 ? 31.518 3.875 -46.619 1.00 79.81 95 PHE A CA 1
ATOM 730 C C . PHE A 1 95 ? 30.563 4.901 -45.996 1.00 79.81 95 PHE A C 1
ATOM 732 O O . PHE A 1 95 ? 30.020 4.655 -44.917 1.00 79.81 95 PHE A O 1
ATOM 739 N N . ILE A 1 96 ? 30.307 6.016 -46.691 1.00 81.75 96 ILE A N 1
ATOM 740 C CA . ILE A 1 96 ? 29.378 7.066 -46.244 1.00 81.75 96 ILE A CA 1
ATOM 741 C C . ILE A 1 96 ? 27.965 6.493 -46.074 1.00 81.75 96 ILE A C 1
ATOM 743 O O . ILE A 1 96 ? 27.361 6.657 -45.013 1.00 81.75 96 ILE A O 1
ATOM 747 N N . ILE A 1 97 ? 27.464 5.761 -47.075 1.00 80.38 97 ILE A N 1
ATOM 748 C CA . ILE A 1 97 ? 26.130 5.138 -47.041 1.00 80.38 97 ILE A CA 1
ATOM 749 C C . ILE A 1 97 ? 25.992 4.210 -45.830 1.00 80.38 97 ILE A C 1
ATOM 751 O O . ILE A 1 97 ? 24.991 4.258 -45.113 1.00 80.38 97 ILE A O 1
ATOM 755 N N . LYS A 1 98 ? 27.015 3.401 -45.547 1.00 77.81 98 LYS A N 1
ATOM 756 C CA . LYS A 1 98 ? 27.001 2.461 -44.423 1.00 77.81 98 LYS A CA 1
ATOM 757 C C . LYS A 1 98 ? 27.036 3.143 -43.057 1.00 77.81 98 LYS A C 1
ATOM 759 O O . LYS A 1 98 ? 26.347 2.695 -42.141 1.00 77.81 98 LYS A O 1
ATOM 764 N N . VAL A 1 99 ? 27.817 4.214 -42.911 1.00 78.75 99 VAL A N 1
ATOM 765 C CA . VAL A 1 99 ? 27.876 4.999 -41.667 1.00 78.75 99 VAL A CA 1
ATOM 766 C C . VAL A 1 99 ? 26.517 5.638 -41.378 1.00 78.75 99 VAL A C 1
ATOM 768 O O . VAL A 1 99 ? 26.006 5.511 -40.264 1.00 78.75 99 VAL A O 1
ATOM 771 N N . VAL A 1 100 ? 25.893 6.241 -42.391 1.00 78.44 100 VAL A N 1
ATOM 772 C CA . VAL A 1 100 ? 24.573 6.878 -42.264 1.00 78.44 100 VAL A CA 1
ATOM 773 C C . VAL A 1 100 ? 23.481 5.842 -41.958 1.00 78.44 100 VAL A C 1
ATOM 775 O O . VAL A 1 100 ? 22.699 6.026 -41.023 1.00 78.44 100 VAL A O 1
ATOM 778 N N . ALA A 1 101 ? 23.461 4.710 -42.671 1.00 76.00 101 ALA A N 1
ATOM 779 C CA . ALA A 1 101 ? 22.491 3.635 -42.439 1.00 76.00 101 ALA A CA 1
ATOM 780 C C . ALA A 1 101 ? 22.661 2.961 -41.062 1.00 76.00 101 ALA A C 1
ATOM 782 O O . ALA A 1 101 ? 21.677 2.611 -40.404 1.00 76.00 101 ALA A O 1
ATOM 783 N N . GLY A 1 102 ? 23.903 2.806 -40.594 1.00 70.75 102 GLY A N 1
ATOM 784 C CA . GLY A 1 102 ? 24.212 2.253 -39.275 1.00 70.75 102 GLY A CA 1
ATOM 785 C C . GLY A 1 102 ? 23.818 3.176 -38.118 1.00 70.75 102 GLY A C 1
ATOM 786 O O . GLY A 1 102 ? 23.381 2.688 -37.074 1.00 70.75 102 GLY A O 1
ATOM 787 N N . GLY A 1 103 ? 23.926 4.496 -38.304 1.00 74.06 103 GLY A N 1
ATOM 788 C CA . GLY A 1 103 ? 23.506 5.492 -37.313 1.00 74.06 103 GLY A CA 1
ATOM 789 C C . GLY A 1 103 ? 22.001 5.458 -37.039 1.00 74.06 103 GLY A C 1
ATOM 790 O O . GLY A 1 103 ? 21.589 5.447 -35.879 1.00 74.06 103 GLY A O 1
ATOM 791 N N . LYS A 1 104 ? 21.181 5.339 -38.094 1.00 74.88 104 LYS A N 1
ATOM 792 C CA . LYS A 1 104 ? 19.713 5.306 -37.975 1.00 74.88 104 LYS A CA 1
ATOM 793 C C . LYS A 1 104 ? 19.211 4.099 -37.172 1.00 74.88 104 LYS A C 1
ATOM 795 O O . LYS A 1 104 ? 18.388 4.259 -36.277 1.00 74.88 104 LYS A O 1
ATOM 800 N N . ARG A 1 105 ? 19.778 2.909 -37.414 1.00 71.12 105 ARG A N 1
ATOM 801 C CA . ARG A 1 105 ? 19.422 1.682 -36.671 1.00 71.12 105 ARG A CA 1
ATOM 802 C C . ARG A 1 105 ? 19.749 1.775 -35.183 1.00 71.12 105 ARG A C 1
ATOM 804 O O . ARG A 1 105 ? 18.988 1.283 -34.360 1.00 71.12 105 ARG A O 1
ATOM 811 N N . ARG A 1 106 ? 20.875 2.400 -34.824 1.00 73.19 106 ARG A N 1
ATOM 812 C CA . ARG A 1 106 ? 21.248 2.586 -33.412 1.00 73.19 106 ARG A CA 1
ATOM 813 C C . ARG A 1 106 ? 20.286 3.536 -32.704 1.00 73.19 106 ARG A C 1
ATOM 815 O O . ARG A 1 106 ? 19.869 3.225 -31.598 1.00 73.19 106 ARG A O 1
ATOM 822 N N . ALA A 1 107 ? 19.896 4.628 -33.364 1.00 76.25 107 ALA A N 1
ATOM 823 C CA . ALA A 1 107 ? 18.931 5.580 -32.822 1.00 76.25 107 ALA A CA 1
ATOM 824 C C . ALA A 1 107 ? 17.550 4.939 -32.589 1.00 76.25 107 ALA A C 1
ATOM 826 O O . ALA A 1 107 ? 16.973 5.099 -31.514 1.00 76.25 107 ALA A O 1
ATOM 827 N N . GLU A 1 108 ? 17.053 4.157 -33.553 1.00 79.81 108 GLU A N 1
ATOM 828 C CA . GLU A 1 108 ? 15.777 3.434 -33.432 1.00 79.81 108 GLU A CA 1
ATOM 829 C C . GLU A 1 108 ? 15.799 2.398 -32.299 1.00 79.81 108 GLU A C 1
ATOM 831 O O . GLU A 1 108 ? 14.839 2.302 -31.536 1.00 79.81 108 GLU A O 1
ATOM 836 N N . LEU A 1 109 ? 16.905 1.661 -32.135 1.00 77.50 109 LEU A N 1
ATOM 837 C CA . LEU A 1 109 ? 17.062 0.713 -31.028 1.00 77.50 109 LEU A CA 1
ATOM 838 C C . LEU A 1 109 ? 17.056 1.425 -29.672 1.00 77.50 109 LEU A C 1
ATOM 840 O O . LEU A 1 109 ? 16.303 1.028 -28.788 1.00 77.50 109 LEU A O 1
ATOM 844 N N . THR A 1 110 ? 17.812 2.517 -29.527 1.00 81.25 110 THR A N 1
ATOM 845 C CA . THR A 1 110 ? 17.829 3.289 -28.274 1.00 81.25 110 THR A CA 1
ATOM 846 C C . THR A 1 110 ? 16.475 3.927 -27.958 1.00 81.25 110 THR A C 1
ATOM 848 O O . THR A 1 110 ? 16.082 3.973 -26.795 1.00 81.25 110 THR A O 1
ATOM 851 N N . ALA A 1 111 ? 15.730 4.373 -28.976 1.00 82.31 111 ALA A N 1
ATOM 852 C CA . ALA A 1 111 ? 14.390 4.933 -28.801 1.00 82.31 111 ALA A CA 1
ATOM 853 C C . ALA A 1 111 ? 13.371 3.857 -28.384 1.00 82.31 111 ALA A C 1
ATOM 855 O O . ALA A 1 111 ? 12.564 4.084 -27.482 1.00 82.31 111 ALA A O 1
ATOM 856 N N . ASN A 1 112 ? 13.441 2.664 -28.980 1.00 84.06 112 ASN A N 1
ATOM 857 C CA . ASN A 1 112 ? 12.609 1.524 -28.584 1.00 84.06 112 ASN A CA 1
ATOM 858 C C . ASN A 1 112 ? 12.943 1.012 -27.176 1.00 84.06 112 ASN A C 1
ATOM 860 O O . ASN A 1 112 ? 12.055 0.589 -26.441 1.00 84.06 112 ASN A O 1
ATOM 864 N N . GLU A 1 113 ? 14.211 1.035 -26.773 1.00 85.50 113 GLU A N 1
ATOM 865 C CA . GLU A 1 113 ? 14.597 0.679 -25.406 1.00 85.50 113 GLU A CA 1
ATOM 866 C C . GLU A 1 113 ? 14.111 1.719 -24.391 1.00 85.50 113 GLU A C 1
ATOM 868 O O . GLU A 1 113 ? 13.601 1.345 -23.337 1.00 85.50 113 GLU A O 1
ATOM 873 N N . ALA A 1 114 ? 14.220 3.012 -24.710 1.00 82.00 114 ALA A N 1
ATOM 874 C CA . ALA A 1 114 ? 13.744 4.090 -23.846 1.00 82.00 114 ALA A CA 1
ATOM 875 C C . ALA A 1 114 ? 12.218 4.062 -23.663 1.00 82.00 114 ALA A C 1
ATOM 877 O O . ALA A 1 114 ? 11.737 4.205 -22.542 1.00 82.00 114 ALA A O 1
ATOM 878 N N . THR A 1 115 ? 11.461 3.825 -24.738 1.00 87.88 115 THR A N 1
ATOM 879 C CA . THR A 1 115 ? 9.991 3.708 -24.681 1.00 87.88 115 THR A CA 1
ATOM 880 C C . THR A 1 115 ? 9.553 2.499 -23.867 1.00 87.88 115 THR A C 1
ATOM 882 O O . THR A 1 115 ? 8.748 2.656 -22.957 1.00 87.88 115 THR A O 1
ATOM 885 N N . LYS A 1 116 ? 10.152 1.322 -24.093 1.00 84.94 116 LYS A N 1
ATOM 886 C CA . LYS A 1 116 ? 9.871 0.130 -23.277 1.00 84.94 116 LYS A CA 1
ATOM 887 C C . LYS A 1 116 ? 10.163 0.351 -21.798 1.00 84.94 116 LYS A C 1
ATOM 889 O O . LYS A 1 116 ? 9.374 -0.072 -20.964 1.00 84.94 116 LYS A O 1
ATOM 894 N N . ARG A 1 117 ? 11.276 1.017 -21.466 1.00 82.25 117 ARG A N 1
ATOM 895 C CA . ARG A 1 117 ? 11.604 1.357 -20.072 1.00 82.25 117 ARG A CA 1
ATOM 896 C C . ARG A 1 117 ? 10.566 2.297 -19.464 1.00 82.25 117 ARG A C 1
ATOM 898 O O . ARG A 1 117 ? 10.090 2.034 -18.365 1.00 82.25 117 ARG A O 1
ATOM 905 N N . ALA A 1 118 ? 10.170 3.337 -20.194 1.00 84.50 118 ALA A N 1
ATOM 906 C CA . ALA A 1 118 ? 9.139 4.266 -19.743 1.00 84.50 118 ALA A CA 1
ATOM 907 C C . ALA A 1 118 ? 7.784 3.566 -19.529 1.00 84.50 118 ALA A C 1
ATOM 909 O O . ALA A 1 118 ? 7.141 3.786 -18.507 1.00 84.50 118 ALA A O 1
ATOM 910 N N . GLU A 1 119 ? 7.381 2.674 -20.439 1.00 84.50 119 GLU A N 1
ATOM 911 C CA . GLU A 1 119 ? 6.165 1.864 -20.299 1.00 84.50 119 GLU A CA 1
ATOM 912 C C . GLU A 1 119 ? 6.222 0.957 -19.065 1.00 84.50 119 GLU A C 1
ATOM 914 O O . GLU A 1 119 ? 5.257 0.898 -18.303 1.00 84.50 119 GLU A O 1
ATOM 919 N N . THR A 1 120 ? 7.352 0.278 -18.828 1.00 82.88 120 THR A N 1
ATOM 920 C CA . THR A 1 120 ? 7.516 -0.572 -17.640 1.00 82.88 120 THR A CA 1
ATOM 921 C C . THR A 1 120 ? 7.479 0.235 -16.349 1.00 82.88 120 THR A C 1
ATOM 923 O O . THR A 1 120 ? 6.771 -0.147 -15.424 1.00 82.88 120 THR A O 1
ATOM 926 N N . GLU A 1 121 ? 8.166 1.378 -16.295 1.00 74.12 121 GLU A N 1
ATOM 927 C CA . GLU A 1 121 ? 8.156 2.256 -15.121 1.00 74.12 121 GLU A CA 1
ATOM 928 C C . GLU A 1 121 ? 6.755 2.817 -14.854 1.00 74.12 121 GLU A C 1
ATOM 930 O O . GLU A 1 121 ? 6.333 2.933 -13.703 1.00 74.12 121 GLU A O 1
ATOM 935 N N . GLN A 1 122 ? 6.008 3.149 -15.908 1.00 80.19 122 GLN A N 1
ATOM 936 C CA . GLN A 1 122 ? 4.645 3.650 -15.782 1.00 80.19 122 GLN A CA 1
ATOM 937 C C . GLN A 1 122 ? 3.687 2.562 -15.288 1.00 80.19 122 GLN A C 1
ATOM 939 O O . GLN A 1 122 ? 2.900 2.821 -14.381 1.00 80.19 122 GLN A O 1
ATOM 944 N N . LEU A 1 123 ? 3.800 1.335 -15.805 1.00 75.94 123 LEU A N 1
ATOM 945 C CA . LEU A 1 123 ? 3.045 0.184 -15.304 1.00 75.94 123 LEU A CA 1
ATOM 946 C C . LEU A 1 123 ? 3.371 -0.115 -13.839 1.00 75.94 123 LEU A C 1
ATOM 948 O O . LEU A 1 123 ? 2.459 -0.337 -13.045 1.00 75.94 123 LEU A O 1
ATOM 952 N N . GLU A 1 124 ? 4.650 -0.094 -13.463 1.00 68.62 124 GLU A N 1
ATOM 953 C CA . GLU A 1 124 ? 5.072 -0.281 -12.074 1.00 68.62 124 GLU A CA 1
ATOM 954 C C . GLU A 1 124 ? 4.478 0.789 -11.159 1.00 68.62 124 GLU A C 1
ATOM 956 O O . GLU A 1 124 ? 3.954 0.446 -10.099 1.00 68.62 124 GLU A O 1
ATOM 961 N N . ARG A 1 125 ? 4.485 2.060 -11.583 1.00 61.38 125 ARG A N 1
ATOM 962 C CA . ARG A 1 125 ? 3.847 3.161 -10.846 1.00 61.38 125 ARG A CA 1
ATOM 963 C C . ARG A 1 125 ? 2.348 2.960 -10.707 1.00 61.38 125 ARG A C 1
ATOM 965 O O . ARG A 1 125 ? 1.864 2.999 -9.586 1.00 61.38 125 ARG A O 1
ATOM 972 N N . THR A 1 126 ? 1.634 2.660 -11.790 1.00 69.62 126 THR A N 1
ATOM 973 C CA . THR A 1 126 ? 0.184 2.416 -11.741 1.00 69.62 126 THR A CA 1
ATOM 974 C C . THR A 1 126 ? -0.159 1.221 -10.852 1.00 69.62 126 THR A C 1
ATOM 976 O O . THR A 1 126 ? -1.136 1.263 -10.111 1.00 69.62 126 THR A O 1
ATOM 979 N N . VAL A 1 127 ? 0.653 0.159 -10.856 1.00 67.75 127 VAL A N 1
ATOM 980 C CA . VAL A 1 127 ? 0.479 -0.975 -9.934 1.00 67.75 127 VAL A CA 1
ATOM 981 C C . VAL A 1 127 ? 0.742 -0.553 -8.491 1.00 67.75 127 VAL A C 1
ATOM 983 O O . VAL A 1 127 ? 0.028 -0.994 -7.590 1.00 67.75 127 VAL A O 1
ATOM 986 N N . LEU A 1 128 ? 1.757 0.275 -8.246 1.00 51.44 128 LEU A N 1
ATOM 987 C CA . LEU A 1 128 ? 2.056 0.787 -6.913 1.00 51.44 128 LEU A CA 1
ATOM 988 C C . LEU A 1 128 ? 0.934 1.696 -6.398 1.00 51.44 128 LEU A C 1
ATOM 990 O O . LEU A 1 128 ? 0.535 1.555 -5.248 1.00 51.44 128 LEU A O 1
ATOM 994 N N . GLU A 1 129 ? 0.410 2.571 -7.252 1.00 63.59 129 GLU A N 1
ATOM 995 C CA . GLU A 1 129 ? -0.717 3.468 -6.984 1.00 63.59 129 GLU A CA 1
ATOM 996 C C . GLU A 1 129 ? -1.990 2.670 -6.718 1.00 63.59 129 GLU A C 1
ATOM 998 O O . GLU A 1 129 ? -2.575 2.828 -5.657 1.00 63.59 129 GLU A O 1
ATOM 1003 N N . ALA A 1 130 ? -2.351 1.716 -7.580 1.00 56.59 130 ALA A N 1
ATOM 1004 C CA . ALA A 1 130 ? -3.507 0.844 -7.367 1.00 56.59 130 ALA A CA 1
ATOM 1005 C C . ALA A 1 130 ? -3.368 -0.003 -6.092 1.00 56.59 130 ALA A C 1
ATOM 1007 O O . ALA A 1 130 ? -4.347 -0.252 -5.388 1.00 56.59 130 ALA A O 1
ATOM 1008 N N . ARG A 1 131 ? -2.145 -0.437 -5.752 1.00 54.19 131 ARG A N 1
ATOM 1009 C CA . ARG A 1 131 ? -1.871 -1.071 -4.458 1.00 54.19 131 ARG A CA 1
ATOM 1010 C C . ARG A 1 131 ? -2.070 -0.070 -3.331 1.00 54.19 131 ARG A C 1
ATOM 1012 O O . ARG A 1 131 ? -2.770 -0.407 -2.395 1.00 54.19 131 ARG A O 1
ATOM 1019 N N . MET A 1 132 ? -1.520 1.138 -3.402 1.00 55.03 132 MET A N 1
ATOM 1020 C CA . MET A 1 132 ? -1.732 2.175 -2.386 1.00 55.03 132 MET A CA 1
ATOM 1021 C C . MET A 1 132 ? -3.209 2.547 -2.222 1.00 55.03 132 MET A C 1
ATOM 1023 O O . MET A 1 132 ? -3.661 2.659 -1.090 1.00 55.03 132 MET A O 1
ATOM 1027 N N . GLU A 1 133 ? -3.975 2.659 -3.301 1.00 56.56 133 GLU A N 1
ATOM 1028 C CA . GLU A 1 133 ? -5.421 2.888 -3.274 1.00 56.56 133 GLU A CA 1
ATOM 1029 C C . GLU A 1 133 ? -6.167 1.703 -2.652 1.00 56.56 133 GLU A C 1
ATOM 1031 O O . GLU A 1 133 ? -7.016 1.898 -1.787 1.00 56.56 133 GLU A O 1
ATOM 1036 N N . ALA A 1 134 ? -5.813 0.462 -2.998 1.00 54.62 134 ALA A N 1
ATOM 1037 C CA . ALA A 1 134 ? -6.378 -0.727 -2.358 1.00 54.62 134 ALA A CA 1
ATOM 1038 C C . ALA A 1 134 ? -6.001 -0.825 -0.866 1.00 54.62 134 ALA A C 1
ATOM 1040 O O . ALA A 1 134 ? -6.792 -1.299 -0.051 1.00 54.62 134 ALA A O 1
ATOM 1041 N N . LEU A 1 135 ? -4.805 -0.352 -0.501 1.00 52.09 135 LEU A N 1
ATOM 1042 C CA . LEU A 1 135 ? -4.344 -0.240 0.882 1.00 52.09 135 LEU A CA 1
ATOM 1043 C C . LEU A 1 135 ? -5.117 0.857 1.638 1.00 52.09 135 LEU A C 1
ATOM 1045 O O . LEU A 1 135 ? -5.459 0.662 2.802 1.00 52.09 135 LEU A O 1
ATOM 1049 N N . GLN A 1 136 ? -5.430 1.977 0.981 1.00 52.44 136 GLN A N 1
ATOM 1050 C CA . GLN A 1 136 ? -6.286 3.042 1.514 1.00 52.44 136 GLN A CA 1
ATOM 1051 C C . GLN A 1 136 ? -7.747 2.593 1.636 1.00 52.44 136 GLN A C 1
ATOM 1053 O O . GLN A 1 136 ? -8.416 2.972 2.587 1.00 52.44 136 GLN A O 1
ATOM 1058 N N . ALA A 1 137 ? -8.243 1.742 0.736 1.00 54.72 137 ALA A N 1
ATOM 1059 C CA . ALA A 1 137 ? -9.634 1.288 0.742 1.00 54.72 137 ALA A CA 1
ATOM 1060 C C . ALA A 1 137 ? -10.009 0.436 1.971 1.00 54.72 137 ALA A C 1
ATOM 1062 O O . ALA A 1 137 ? -11.187 0.341 2.304 1.00 54.72 137 ALA A O 1
ATOM 1063 N N . GLN A 1 138 ? -9.036 -0.177 2.658 1.00 58.69 138 GLN A N 1
ATOM 1064 C CA . GLN A 1 138 ? -9.289 -0.943 3.890 1.00 58.69 138 GLN A CA 1
ATOM 1065 C C . GLN A 1 138 ? -9.327 -0.086 5.164 1.00 58.69 138 GLN A C 1
ATOM 1067 O O . GLN A 1 138 ? -9.763 -0.578 6.202 1.00 58.69 138 GLN A O 1
ATOM 1072 N N . ILE A 1 139 ? -8.889 1.176 5.121 1.00 63.78 139 ILE A N 1
ATOM 1073 C CA . ILE A 1 139 ? -8.905 2.084 6.275 1.00 63.78 139 ILE A CA 1
ATOM 1074 C C . ILE A 1 139 ? -9.636 3.353 5.855 1.00 63.78 139 ILE A C 1
ATOM 1076 O O . ILE A 1 139 ? -9.089 4.126 5.079 1.00 63.78 139 ILE A O 1
ATOM 1080 N N . GLU A 1 140 ? -10.833 3.607 6.393 1.00 66.88 140 GLU A N 1
ATOM 1081 C CA . GLU A 1 140 ? -11.570 4.847 6.121 1.00 66.88 140 GLU A CA 1
ATOM 1082 C C . GLU A 1 140 ? -10.668 6.065 6.439 1.00 66.88 140 GLU A C 1
ATOM 1084 O O . GLU A 1 140 ? -10.363 6.315 7.612 1.00 66.88 140 GLU A O 1
ATOM 1089 N N . PRO A 1 141 ? -10.208 6.846 5.438 1.00 69.88 141 PRO A N 1
ATOM 1090 C CA . PRO A 1 141 ? -9.235 7.916 5.676 1.00 69.88 141 PRO A CA 1
ATOM 1091 C C . PRO A 1 141 ? -9.767 8.957 6.662 1.00 69.88 141 PRO A C 1
ATOM 1093 O O . PRO A 1 141 ? -9.038 9.490 7.499 1.00 69.88 141 PRO A O 1
ATOM 1096 N N . HIS A 1 142 ? -11.075 9.195 6.608 1.00 73.38 142 HIS A N 1
ATOM 1097 C CA . HIS A 1 142 ? -11.777 10.084 7.515 1.00 73.38 142 HIS A CA 1
ATOM 1098 C C . HIS A 1 142 ? -11.755 9.584 8.969 1.00 73.38 142 HIS A C 1
ATOM 1100 O O . HIS A 1 142 ? -11.532 10.388 9.876 1.00 73.38 142 HIS A O 1
ATOM 1106 N N . PHE A 1 143 ? -11.890 8.276 9.221 1.00 83.44 143 PHE A N 1
ATOM 1107 C CA . PHE A 1 143 ? -11.720 7.709 10.563 1.00 83.44 143 PHE A CA 1
ATOM 1108 C C . PHE A 1 143 ? -10.320 7.987 11.120 1.00 83.44 143 PHE A C 1
ATOM 1110 O O . PHE A 1 143 ? -10.189 8.403 12.275 1.00 83.44 143 PHE A O 1
ATOM 1117 N N . LEU A 1 144 ? -9.276 7.819 10.300 1.00 83.31 144 LEU A N 1
ATOM 1118 C CA . LEU A 1 144 ? -7.895 8.060 10.719 1.00 83.31 144 LEU A CA 1
ATOM 1119 C C . LEU A 1 144 ? -7.659 9.533 11.081 1.00 83.31 144 LEU A C 1
ATOM 1121 O O . LEU A 1 144 ? -7.165 9.815 12.175 1.00 83.31 144 LEU A O 1
ATOM 1125 N N . PHE A 1 145 ? -8.054 10.469 10.211 1.00 79.06 145 PHE A N 1
ATOM 1126 C CA . PHE A 1 145 ? -7.918 11.905 10.489 1.00 79.06 145 PHE A CA 1
ATOM 1127 C C . PHE A 1 145 ? -8.712 12.327 11.727 1.00 79.06 145 PHE A C 1
ATOM 1129 O O . PHE A 1 145 ? -8.187 13.040 12.581 1.00 79.06 145 PHE A O 1
ATOM 1136 N N . ASN A 1 146 ? -9.940 11.830 11.882 1.00 82.81 146 ASN A N 1
ATOM 1137 C CA . ASN A 1 146 ? -10.762 12.106 13.059 1.00 82.81 146 ASN A CA 1
ATOM 1138 C C . ASN A 1 146 ? -10.160 11.557 14.350 1.00 82.81 146 ASN A C 1
ATOM 1140 O O . ASN A 1 146 ? -10.251 12.195 15.402 1.00 82.81 146 ASN A O 1
ATOM 1144 N N . THR A 1 147 ? -9.559 10.372 14.281 1.00 88.75 147 THR A N 1
ATOM 1145 C CA . THR A 1 147 ? -8.892 9.753 15.426 1.00 88.75 147 THR A CA 1
ATOM 1146 C C . THR A 1 147 ? -7.674 10.579 15.829 1.00 88.75 147 THR A C 1
ATOM 1148 O O . THR A 1 147 ? -7.522 10.884 17.009 1.00 88.75 147 THR A O 1
ATOM 1151 N N . LEU A 1 148 ? -6.855 11.017 14.868 1.00 87.31 148 LEU A N 1
ATOM 1152 C CA . LEU A 1 148 ? -5.700 11.883 15.127 1.00 87.31 148 LEU A CA 1
ATOM 1153 C C . LEU A 1 148 ? -6.110 13.251 15.690 1.00 87.31 148 LEU A C 1
ATOM 1155 O O . LEU A 1 148 ? -5.512 13.698 16.663 1.00 87.31 148 LEU A O 1
ATOM 1159 N N . ALA A 1 149 ? -7.158 13.876 15.147 1.00 85.56 149 ALA A N 1
ATOM 1160 C CA . ALA A 1 149 ? -7.679 15.142 15.666 1.00 85.56 149 ALA A CA 1
ATOM 1161 C C . ALA A 1 149 ? -8.222 15.002 17.102 1.00 85.56 149 ALA A C 1
ATOM 1163 O O . ALA A 1 149 ? -7.987 15.862 17.947 1.00 85.56 149 ALA A O 1
ATOM 1164 N N . SER A 1 150 ? -8.897 13.887 17.405 1.00 88.69 150 SER A N 1
ATOM 1165 C CA . SER A 1 150 ? -9.365 13.591 18.767 1.00 88.69 150 SER A CA 1
ATOM 1166 C C . SER A 1 150 ? -8.192 13.377 19.727 1.00 88.69 150 SER A C 1
ATOM 1168 O O . SER A 1 150 ? -8.237 13.842 20.861 1.00 88.69 150 SER A O 1
ATOM 1170 N N . ILE A 1 151 ? -7.126 12.702 19.280 1.00 87.94 151 ILE A N 1
ATOM 1171 C CA . ILE A 1 151 ? -5.893 12.548 20.062 1.00 87.94 151 ILE A CA 1
ATOM 1172 C C . ILE A 1 151 ? -5.264 13.917 20.336 1.00 87.94 151 ILE A C 1
ATOM 1174 O O . ILE A 1 151 ? -4.924 14.182 21.483 1.00 87.94 151 ILE A O 1
ATOM 1178 N N . ASP A 1 152 ? -5.153 14.791 19.334 1.00 84.44 152 ASP A N 1
ATOM 1179 C CA . ASP A 1 152 ? -4.581 16.137 19.486 1.00 84.44 152 ASP A CA 1
ATOM 1180 C C . ASP A 1 152 ? -5.345 16.975 20.526 1.00 84.44 152 ASP A C 1
ATOM 1182 O O . ASP A 1 152 ? -4.754 17.542 21.448 1.00 84.44 152 ASP A O 1
ATOM 1186 N N . GLN A 1 153 ? -6.679 16.946 20.476 1.00 90.62 153 GLN A N 1
ATOM 1187 C CA . GLN A 1 153 ? -7.518 17.584 21.493 1.00 90.62 153 GLN A CA 1
ATOM 1188 C C . GLN A 1 153 ? -7.331 16.952 22.886 1.00 90.62 153 GLN A C 1
ATOM 1190 O O . GLN A 1 153 ? -7.268 17.662 23.897 1.00 90.62 153 GLN A O 1
ATOM 1195 N N . LEU A 1 154 ? -7.248 15.620 22.963 1.00 90.88 154 LEU A N 1
ATOM 1196 C CA . LEU A 1 154 ? -7.056 14.902 24.224 1.00 90.88 154 LEU A CA 1
ATOM 1197 C C . LEU A 1 154 ? -5.671 15.151 24.823 1.00 90.88 154 LEU A C 1
ATOM 1199 O O . LEU A 1 154 ? -5.559 15.181 26.040 1.00 90.88 154 LEU A O 1
ATOM 1203 N N . ILE A 1 155 ? -4.627 15.393 24.028 1.00 87.88 155 ILE A N 1
ATOM 1204 C CA . ILE A 1 155 ? -3.298 15.742 24.558 1.00 87.88 155 ILE A CA 1
ATOM 1205 C C . ILE A 1 155 ? -3.380 16.993 25.443 1.00 87.88 155 ILE A C 1
ATOM 1207 O O . ILE A 1 155 ? -2.707 17.055 26.469 1.00 87.88 155 ILE A O 1
ATOM 1211 N N . GLN A 1 156 ? -4.233 17.954 25.084 1.00 91.12 156 GLN A N 1
ATOM 1212 C CA . GLN A 1 156 ? -4.412 19.193 25.844 1.00 91.12 156 GLN A CA 1
ATOM 1213 C C . GLN A 1 156 ? -5.360 19.042 27.042 1.00 91.12 156 GLN A C 1
ATOM 1215 O O . GLN A 1 156 ? -5.232 19.769 28.024 1.00 91.12 156 GLN A O 1
ATOM 1220 N N . THR A 1 157 ? -6.335 18.133 26.960 1.00 93.19 157 THR A N 1
ATOM 1221 C CA . THR A 1 157 ? -7.454 18.056 27.921 1.00 93.19 157 THR A CA 1
ATOM 1222 C C . THR A 1 157 ? -7.385 16.852 28.863 1.00 93.19 157 THR A C 1
ATOM 1224 O O . THR A 1 157 ? -7.717 16.981 30.038 1.00 93.19 157 THR A O 1
ATOM 1227 N N . ASP A 1 158 ? -6.928 15.695 28.382 1.00 93.25 158 ASP A N 1
ATOM 1228 C CA . ASP A 1 158 ? -6.743 14.450 29.139 1.00 93.25 158 ASP A CA 1
ATOM 1229 C C . ASP A 1 158 ? -5.612 13.601 28.502 1.00 93.25 158 ASP A C 1
ATOM 1231 O O . ASP A 1 158 ? -5.866 12.677 27.712 1.00 93.25 158 ASP A O 1
ATOM 1235 N N . PRO A 1 159 ? -4.336 13.900 28.830 1.00 91.12 159 PRO A N 1
ATOM 1236 C CA . PRO A 1 159 ? -3.184 13.190 28.271 1.00 91.12 159 PRO A CA 1
ATOM 1237 C C . PRO A 1 159 ? -3.212 11.663 28.495 1.00 91.12 159 PRO A C 1
ATOM 1239 O O . PRO A 1 159 ? -2.853 10.914 27.578 1.00 91.12 159 PRO A O 1
ATOM 1242 N N . PRO A 1 160 ? -3.658 11.142 29.660 1.00 92.88 160 PRO A N 1
ATOM 1243 C CA . PRO A 1 160 ? -3.853 9.705 29.839 1.00 92.88 160 PRO A CA 1
ATOM 1244 C C . PRO A 1 160 ? -4.836 9.080 28.837 1.00 92.88 160 PRO A C 1
ATOM 1246 O O . PRO A 1 160 ? -4.552 7.998 28.310 1.00 92.88 160 PRO A O 1
ATOM 1249 N N . ARG A 1 161 ? -5.976 9.725 28.542 1.00 90.81 161 ARG A N 1
ATOM 1250 C CA . ARG A 1 161 ? -6.910 9.255 27.497 1.00 90.81 161 ARG A CA 1
ATOM 1251 C C . ARG A 1 161 ? -6.290 9.328 26.106 1.00 90.81 161 ARG A C 1
ATOM 1253 O O . ARG A 1 161 ? -6.457 8.373 25.346 1.00 90.81 161 ARG A O 1
ATOM 1260 N N . ALA A 1 162 ? -5.549 10.392 25.794 1.00 89.38 162 ALA A N 1
ATOM 1261 C CA . ALA A 1 162 ? -4.847 10.527 24.515 1.00 89.38 162 ALA A CA 1
ATOM 1262 C C . ALA A 1 162 ? -3.890 9.351 24.268 1.00 89.38 162 ALA A C 1
ATOM 1264 O O . ALA A 1 162 ? -3.937 8.716 23.215 1.00 89.38 162 ALA A O 1
ATOM 1265 N N . SER A 1 163 ? -3.090 8.999 25.280 1.00 87.56 163 SER A N 1
ATOM 1266 C CA . SER A 1 163 ? -2.155 7.869 25.218 1.00 87.56 163 SER A CA 1
ATOM 1267 C C . SER A 1 163 ? -2.873 6.535 24.971 1.00 87.56 163 SER A C 1
ATOM 1269 O O . SER A 1 163 ? -2.462 5.757 24.107 1.00 87.56 163 SER A O 1
ATOM 1271 N N . ARG A 1 164 ? -4.005 6.285 25.650 1.00 91.00 164 ARG A N 1
ATOM 1272 C CA . ARG A 1 164 ? -4.824 5.079 25.412 1.00 91.00 164 ARG A CA 1
ATOM 1273 C C . ARG A 1 164 ? -5.380 5.026 23.987 1.00 91.00 164 ARG A C 1
ATOM 1275 O O . ARG A 1 164 ? -5.311 3.979 23.341 1.00 91.00 164 ARG A O 1
ATOM 1282 N N . MET A 1 165 ? -5.895 6.145 23.477 1.00 90.94 165 MET A N 1
ATOM 1283 C CA . MET A 1 165 ? -6.432 6.231 22.115 1.00 90.94 165 MET A CA 1
ATOM 1284 C C . MET A 1 165 ? -5.335 6.034 21.062 1.00 90.94 165 MET A C 1
ATOM 1286 O O . MET A 1 165 ? -5.529 5.283 20.108 1.00 90.94 165 MET A O 1
ATOM 1290 N N . GLN A 1 166 ? -4.151 6.614 21.273 1.00 88.62 166 GLN A N 1
ATOM 1291 C CA . GLN A 1 166 ? -2.984 6.423 20.411 1.00 88.62 166 GLN A CA 1
ATOM 1292 C C . GLN A 1 166 ? -2.522 4.958 20.381 1.00 88.62 166 GLN A C 1
ATOM 1294 O O . GLN A 1 166 ? -2.257 4.418 19.307 1.00 88.62 166 GLN A O 1
ATOM 1299 N N . GLN A 1 167 ? -2.445 4.287 21.534 1.00 89.06 167 GLN A N 1
ATOM 1300 C CA . GLN A 1 167 ? -2.090 2.864 21.596 1.00 89.06 167 GLN A CA 1
ATOM 1301 C C . GLN A 1 167 ? -3.112 1.984 20.865 1.00 89.06 167 GLN A C 1
ATOM 1303 O O . GLN A 1 167 ? -2.722 1.053 20.155 1.00 89.06 167 GLN A O 1
ATOM 1308 N N . SER A 1 168 ? -4.400 2.305 21.001 1.00 90.88 168 SER A N 1
ATOM 1309 C CA . SER A 1 168 ? -5.490 1.608 20.306 1.00 90.88 168 SER A CA 1
ATOM 1310 C C . SER A 1 168 ? -5.391 1.813 18.790 1.00 90.88 168 SER A C 1
ATOM 1312 O O . SER A 1 168 ? -5.491 0.852 18.031 1.00 90.88 168 SER A O 1
ATOM 1314 N N . LEU A 1 169 ? -5.061 3.031 18.338 1.00 90.31 169 LEU A N 1
ATOM 1315 C CA . LEU A 1 169 ? -4.793 3.328 16.927 1.00 90.31 169 LEU A CA 1
ATOM 1316 C C . LEU A 1 169 ? -3.585 2.548 16.384 1.00 90.31 169 LEU A C 1
ATOM 1318 O O . LEU A 1 169 ? -3.666 1.958 15.308 1.00 90.31 169 LEU A O 1
ATOM 1322 N N . ILE A 1 170 ? -2.478 2.479 17.128 1.00 87.44 170 ILE A N 1
ATOM 1323 C CA . ILE A 1 170 ? -1.308 1.675 16.736 1.00 87.44 170 ILE A CA 1
ATOM 1324 C C . ILE A 1 170 ? -1.688 0.194 16.608 1.00 87.44 170 ILE A C 1
ATOM 1326 O O . ILE A 1 170 ? -1.256 -0.474 15.665 1.00 87.44 170 ILE A O 1
ATOM 1330 N N . ARG A 1 171 ? -2.493 -0.325 17.543 1.00 88.31 171 ARG A N 1
ATOM 1331 C CA . ARG A 1 171 ? -2.981 -1.709 17.512 1.00 88.31 171 ARG A CA 1
ATOM 1332 C C . ARG A 1 171 ? -3.873 -1.957 16.298 1.00 88.31 171 ARG A C 1
ATOM 1334 O O . ARG A 1 171 ? -3.640 -2.929 15.590 1.00 88.31 171 ARG A O 1
ATOM 1341 N N . TYR A 1 172 ? -4.806 -1.050 16.016 1.00 89.19 172 TYR A N 1
ATOM 1342 C CA . TYR A 1 172 ? -5.674 -1.104 14.840 1.00 89.19 172 TYR A CA 1
ATOM 1343 C C . TYR A 1 172 ? -4.859 -1.173 13.541 1.00 89.19 172 TYR A C 1
ATOM 1345 O O . TYR A 1 172 ? -5.019 -2.105 12.754 1.00 89.19 172 TYR A O 1
ATOM 1353 N N . LEU A 1 173 ? -3.900 -0.257 13.364 1.00 85.06 173 LEU A N 1
ATOM 1354 C CA . LEU A 1 173 ? -3.022 -0.240 12.190 1.00 85.06 173 LEU A CA 1
ATOM 1355 C C . LEU A 1 173 ? -2.188 -1.526 12.080 1.00 85.06 173 LEU A C 1
ATOM 1357 O O . LEU A 1 173 ? -2.023 -2.072 10.988 1.00 85.06 173 LEU A O 1
ATOM 1361 N N . ARG A 1 174 ? -1.689 -2.050 13.207 1.00 84.38 174 ARG A N 1
ATOM 1362 C CA . ARG A 1 174 ? -0.947 -3.318 13.235 1.00 84.38 174 ARG A CA 1
ATOM 1363 C C . ARG A 1 174 ? -1.813 -4.513 12.837 1.00 84.38 174 ARG A C 1
ATOM 1365 O O . ARG A 1 174 ? -1.287 -5.401 12.177 1.00 84.38 174 ARG A O 1
ATOM 1372 N N . SER A 1 175 ? -3.091 -4.536 13.204 1.00 83.56 175 SER A N 1
ATOM 1373 C CA . SER A 1 175 ? -4.031 -5.607 12.840 1.00 83.56 175 SER A CA 1
ATOM 1374 C C . SER A 1 175 ? -4.528 -5.503 11.392 1.00 83.56 175 SER A C 1
ATOM 1376 O O . SER A 1 175 ? -4.839 -6.526 10.778 1.00 83.56 175 SER A O 1
ATOM 1378 N N . ALA A 1 176 ? -4.561 -4.296 10.820 1.00 79.44 176 ALA A N 1
ATOM 1379 C CA . ALA A 1 176 ? -4.931 -4.071 9.422 1.00 79.44 176 ALA A CA 1
ATOM 1380 C C . ALA A 1 176 ? -3.818 -4.504 8.441 1.00 79.44 176 ALA A C 1
ATOM 1382 O O . ALA A 1 176 ? -4.089 -5.134 7.420 1.00 79.44 176 ALA A O 1
ATOM 1383 N N . MET A 1 177 ? -2.543 -4.252 8.772 1.00 71.56 177 MET A N 1
ATOM 1384 C CA . MET A 1 177 ? -1.396 -4.494 7.873 1.00 71.56 177 MET A CA 1
ATOM 1385 C C . MET A 1 177 ? -1.176 -5.947 7.383 1.00 71.56 177 MET A C 1
ATOM 1387 O O . MET A 1 177 ? -0.797 -6.122 6.224 1.00 71.56 177 MET A O 1
ATOM 1391 N N . PRO A 1 178 ? -1.352 -7.012 8.188 1.00 67.81 178 PRO A N 1
ATOM 1392 C CA . PRO A 1 178 ? -1.168 -8.391 7.724 1.00 67.81 178 PRO A CA 1
ATOM 1393 C C . PRO A 1 178 ? -2.161 -8.788 6.627 1.00 67.81 178 PRO A C 1
ATOM 1395 O O . PRO A 1 178 ? -1.783 -9.457 5.664 1.00 67.81 178 PRO A O 1
ATOM 1398 N N . GLN A 1 179 ? -3.404 -8.302 6.722 1.00 63.41 179 GLN A N 1
ATOM 1399 C CA . GLN A 1 179 ? -4.464 -8.552 5.734 1.00 63.41 179 GLN A CA 1
ATOM 1400 C C . GLN A 1 179 ? -4.125 -7.946 4.363 1.00 63.41 179 GLN A C 1
ATOM 1402 O O . GLN A 1 179 ? -4.575 -8.428 3.327 1.00 63.41 179 GLN A O 1
ATOM 1407 N N . MET A 1 180 ? -3.271 -6.922 4.365 1.00 58.91 180 MET A N 1
ATOM 1408 C CA . MET A 1 180 ? -2.820 -6.188 3.189 1.00 58.91 180 MET A CA 1
ATOM 1409 C C . MET A 1 180 ? -1.639 -6.854 2.458 1.00 58.91 180 MET A C 1
ATOM 1411 O O . MET A 1 180 ? -1.415 -6.570 1.282 1.00 58.91 180 MET A O 1
ATOM 1415 N N . ARG A 1 181 ? -0.856 -7.715 3.132 1.00 58.09 181 ARG A N 1
ATOM 1416 C CA . ARG A 1 181 ? 0.396 -8.281 2.584 1.00 58.09 181 ARG A CA 1
ATOM 1417 C C . ARG A 1 181 ? 0.268 -9.696 2.030 1.00 58.09 181 ARG A C 1
ATOM 1419 O O . ARG A 1 181 ? 1.006 -10.036 1.111 1.00 58.09 181 ARG A O 1
ATOM 1426 N N . GLU A 1 182 ? -0.609 -10.531 2.586 1.00 57.38 182 GLU A N 1
ATOM 1427 C CA . GLU A 1 182 ? -0.490 -11.981 2.369 1.00 57.38 182 GLU A CA 1
ATOM 1428 C C . GLU A 1 182 ? -1.343 -12.559 1.235 1.00 57.38 182 GLU A C 1
ATOM 1430 O O . GLU A 1 182 ? -1.119 -13.707 0.858 1.00 57.38 182 GLU A O 1
ATOM 1435 N N . GLY A 1 183 ? -2.316 -11.837 0.668 1.00 59.28 183 GLY A N 1
ATOM 1436 C CA . GLY A 1 183 ? -3.212 -12.388 -0.370 1.00 59.28 183 GLY A CA 1
ATOM 1437 C C . GLY A 1 183 ? -4.000 -13.644 0.062 1.00 59.28 183 GLY A C 1
ATOM 1438 O O . GLY A 1 183 ? -4.750 -14.218 -0.726 1.00 59.28 183 GLY A O 1
ATOM 1439 N N . ARG A 1 184 ? -3.837 -14.080 1.317 1.00 68.94 184 ARG A N 1
ATOM 1440 C CA . ARG A 1 184 ? -4.555 -15.167 1.975 1.00 68.94 184 ARG A CA 1
ATOM 1441 C C . ARG A 1 184 ? -5.774 -14.594 2.681 1.00 68.94 184 ARG A C 1
ATOM 1443 O O . ARG A 1 184 ? -5.752 -13.468 3.170 1.00 68.94 184 ARG A O 1
ATOM 1450 N N . ARG A 1 185 ? -6.843 -15.391 2.741 1.00 79.75 185 ARG A N 1
ATOM 1451 C CA . ARG A 1 185 ? -8.036 -15.039 3.517 1.00 79.75 185 ARG A CA 1
ATOM 1452 C C . ARG A 1 185 ? -7.656 -14.949 5.003 1.00 79.75 185 ARG A C 1
ATOM 1454 O O . ARG A 1 185 ? -6.987 -15.872 5.477 1.00 79.75 185 ARG A O 1
ATOM 1461 N N . PRO A 1 186 ? -8.057 -13.885 5.717 1.00 86.44 186 PRO A N 1
ATOM 1462 C CA . PRO A 1 186 ? -7.704 -13.707 7.116 1.00 86.44 186 PRO A CA 1
ATOM 1463 C C . PRO A 1 186 ? -8.385 -14.756 7.998 1.00 86.44 186 PRO A C 1
ATOM 1465 O O . PRO A 1 186 ? -9.378 -15.381 7.612 1.00 86.44 186 PRO A O 1
ATOM 1468 N N . THR A 1 187 ? -7.858 -14.946 9.204 1.00 91.19 187 THR A N 1
ATOM 1469 C CA . THR A 1 187 ? -8.538 -15.749 10.223 1.00 91.19 187 THR A CA 1
ATOM 1470 C C . THR A 1 187 ? -9.579 -14.919 10.974 1.00 91.19 187 THR A C 1
ATOM 1472 O O . THR A 1 187 ? -9.500 -13.688 11.021 1.00 91.19 187 THR A O 1
ATOM 1475 N N . LEU A 1 188 ? -10.542 -15.584 11.616 1.00 91.69 188 LEU A N 1
ATOM 1476 C CA . LEU A 1 188 ? -11.506 -14.927 12.498 1.00 91.69 188 LEU A CA 1
ATOM 1477 C C . LEU A 1 188 ? -10.799 -14.146 13.611 1.00 91.69 188 LEU A C 1
ATOM 1479 O O . LEU A 1 188 ? -11.208 -13.035 13.918 1.00 91.69 188 LEU A O 1
ATOM 1483 N N . GLY A 1 189 ? -9.717 -14.685 14.179 1.00 91.62 189 GLY A N 1
ATOM 1484 C CA . GLY A 1 189 ? -8.918 -13.999 15.195 1.00 91.62 189 GLY A CA 1
ATOM 1485 C C . GLY A 1 189 ? -8.367 -12.666 14.694 1.00 91.62 189 GLY A C 1
ATOM 1486 O O . GLY A 1 189 ? -8.530 -11.656 15.365 1.00 91.62 189 GLY A O 1
ATOM 1487 N N . GLN A 1 190 ? -7.824 -12.629 13.473 1.00 89.56 190 GLN A N 1
ATOM 1488 C CA . GLN A 1 190 ? -7.333 -11.384 12.870 1.00 89.56 190 GLN A CA 1
ATOM 1489 C C . GLN A 1 190 ? -8.452 -10.354 12.652 1.00 89.56 190 GLN A C 1
ATOM 1491 O O . GLN A 1 190 ? -8.234 -9.161 12.860 1.00 89.56 190 GLN A O 1
ATOM 1496 N N . GLN A 1 191 ? -9.650 -10.794 12.246 1.00 90.19 191 GLN A N 1
ATOM 1497 C CA . GLN A 1 191 ? -10.812 -9.904 12.109 1.00 90.19 191 GLN A CA 1
ATOM 1498 C C . GLN A 1 191 ? -11.281 -9.381 13.470 1.00 90.19 191 GLN A C 1
ATOM 1500 O O . GLN A 1 191 ? -11.551 -8.194 13.619 1.00 90.19 191 GLN A O 1
ATOM 1505 N N . VAL A 1 192 ? -11.332 -10.252 14.476 1.00 92.69 192 VAL A N 1
ATOM 1506 C CA . VAL A 1 192 ? -11.719 -9.900 15.845 1.00 92.69 192 VAL A CA 1
ATOM 1507 C C . VAL A 1 192 ? -10.731 -8.913 16.458 1.00 92.69 192 VAL A C 1
ATOM 1509 O O . VAL A 1 192 ? -11.165 -7.946 17.077 1.00 92.69 192 VAL A O 1
ATOM 1512 N N . ASP A 1 193 ? -9.427 -9.104 16.262 1.00 91.12 193 ASP A N 1
ATOM 1513 C CA . ASP A 1 193 ? -8.395 -8.191 16.763 1.00 91.12 193 ASP A CA 1
ATOM 1514 C C . ASP A 1 193 ? -8.504 -6.803 16.114 1.00 91.12 193 ASP A C 1
ATOM 1516 O O . ASP A 1 193 ? -8.336 -5.785 16.792 1.00 91.12 193 ASP A O 1
ATOM 1520 N N . LEU A 1 194 ? -8.814 -6.750 14.813 1.00 89.62 194 LEU A N 1
ATOM 1521 C CA . LEU A 1 194 ? -9.058 -5.498 14.094 1.00 89.62 194 LEU A CA 1
ATOM 1522 C C . LEU A 1 194 ? -10.294 -4.772 14.648 1.00 89.62 194 LEU A C 1
ATOM 1524 O O . LEU A 1 194 ? -10.197 -3.605 15.034 1.00 89.62 194 LEU A O 1
ATOM 1528 N N . CYS A 1 195 ? -11.428 -5.471 14.758 1.00 91.62 195 CYS A N 1
ATOM 1529 C CA . CYS A 1 195 ? -12.673 -4.897 15.269 1.00 91.62 195 CYS A CA 1
ATOM 1530 C C . CYS A 1 195 ? -12.575 -4.515 16.753 1.00 91.62 195 CYS A C 1
ATOM 1532 O O . CYS A 1 195 ? -13.136 -3.504 17.166 1.00 91.62 195 CYS A O 1
ATOM 1534 N N . SER A 1 196 ? -11.827 -5.273 17.558 1.00 93.00 196 SER A N 1
ATOM 1535 C CA . SER A 1 196 ? -11.604 -4.952 18.973 1.00 93.00 196 SER A CA 1
ATOM 1536 C C . SER A 1 196 ? -10.815 -3.654 19.122 1.00 93.00 196 SER A C 1
ATOM 1538 O O . SER A 1 196 ? -11.213 -2.787 19.894 1.00 93.00 196 SER A O 1
ATOM 1540 N N . ALA A 1 197 ? -9.746 -3.470 18.340 1.00 91.00 197 ALA A N 1
ATOM 1541 C CA . ALA A 1 197 ? -8.985 -2.222 18.346 1.00 91.00 197 ALA A CA 1
ATOM 1542 C C . ALA A 1 197 ? -9.824 -1.027 17.852 1.00 91.00 197 ALA A C 1
ATOM 1544 O O . ALA A 1 197 ? -9.727 0.067 18.407 1.00 91.00 197 ALA A O 1
ATOM 1545 N N . TYR A 1 198 ? -10.688 -1.233 16.852 1.00 91.38 198 TYR A N 1
ATOM 1546 C CA . TYR A 1 198 ? -11.651 -0.220 16.407 1.00 91.38 198 TYR A CA 1
ATOM 1547 C C . TYR A 1 198 ? -12.630 0.174 17.527 1.00 91.38 198 TYR A C 1
ATOM 1549 O O . TYR A 1 198 ? -12.794 1.359 17.829 1.00 91.38 198 TYR A O 1
ATOM 1557 N N . LEU A 1 199 ? -13.228 -0.813 18.199 1.00 92.69 199 LEU A N 1
ATOM 1558 C CA . LEU A 1 199 ? -14.152 -0.595 19.313 1.00 92.69 199 LEU A CA 1
ATOM 1559 C C . LEU A 1 199 ? -13.472 0.084 20.512 1.00 92.69 199 LEU A C 1
ATOM 1561 O O . LEU A 1 199 ? -14.095 0.922 21.162 1.00 92.69 199 LEU A O 1
ATOM 1565 N N . GLU A 1 200 ? -12.196 -0.209 20.783 1.00 92.44 200 GLU A N 1
ATOM 1566 C CA . GLU A 1 200 ? -11.399 0.499 21.795 1.00 92.44 200 GLU A CA 1
ATOM 1567 C C . GLU A 1 200 ? -11.292 1.997 21.457 1.00 92.44 200 GLU A C 1
ATOM 1569 O O . GLU A 1 200 ? -11.567 2.841 22.314 1.00 92.44 200 GLU A O 1
ATOM 1574 N N . ILE A 1 201 ? -10.993 2.354 20.203 1.00 92.62 201 ILE A N 1
ATOM 1575 C CA . ILE A 1 201 ? -10.943 3.758 19.754 1.00 92.62 201 ILE A CA 1
ATOM 1576 C C . ILE A 1 201 ? -12.318 4.427 19.908 1.00 92.62 201 ILE A C 1
ATOM 1578 O O . ILE A 1 201 ? -12.419 5.539 20.441 1.00 92.62 201 ILE A O 1
ATOM 1582 N N . MET A 1 202 ? -13.389 3.742 19.498 1.00 91.88 202 MET A N 1
ATOM 1583 C CA . MET A 1 202 ? -14.758 4.248 19.627 1.00 91.88 202 MET A CA 1
ATOM 1584 C C . MET A 1 202 ? -15.200 4.412 21.076 1.00 91.88 202 MET A C 1
ATOM 1586 O O . MET A 1 202 ? -15.848 5.407 21.400 1.00 91.88 202 MET A O 1
ATOM 1590 N N . SER A 1 203 ? -14.772 3.527 21.974 1.00 92.12 203 SER A N 1
ATOM 1591 C CA . SER A 1 203 ? -15.074 3.637 23.402 1.00 92.12 203 SER A CA 1
ATOM 1592 C C . SER A 1 203 ? -14.506 4.919 24.018 1.00 92.12 203 SER A C 1
ATOM 1594 O O . SER A 1 203 ? -15.188 5.587 24.801 1.00 92.12 203 SER A O 1
ATOM 1596 N N . VAL A 1 204 ? -13.297 5.324 23.606 1.00 89.81 204 VAL A N 1
ATOM 1597 C CA . VAL A 1 204 ? -12.673 6.569 24.069 1.00 89.81 204 VAL A CA 1
ATOM 1598 C C . VAL A 1 204 ? -13.409 7.785 23.512 1.00 89.81 204 VAL A C 1
ATOM 1600 O O . VAL A 1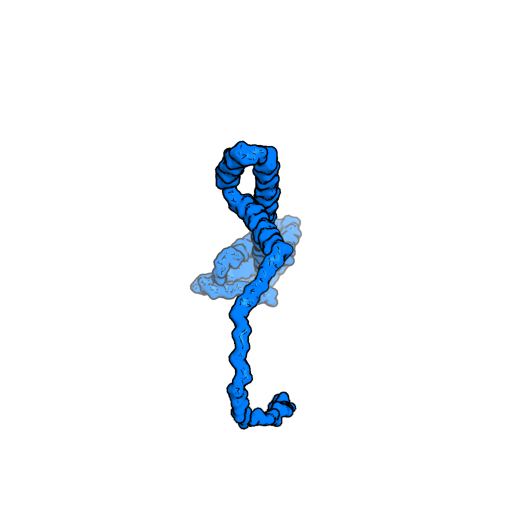 204 ? -13.651 8.735 24.263 1.00 89.81 204 VAL A O 1
ATOM 1603 N N . ARG A 1 205 ? -13.794 7.746 22.229 1.00 88.06 205 ARG A N 1
ATOM 1604 C CA . ARG A 1 205 ? -14.512 8.837 21.549 1.00 88.06 205 ARG A CA 1
ATOM 1605 C C . ARG A 1 205 ? -15.932 9.030 22.080 1.00 88.06 205 ARG A C 1
ATOM 1607 O O . ARG A 1 205 ? -16.405 10.155 22.166 1.00 88.06 205 ARG A O 1
ATOM 1614 N N . MET A 1 206 ? -16.594 7.942 22.463 1.00 89.88 206 MET A N 1
ATOM 1615 C CA . MET A 1 206 ? -17.924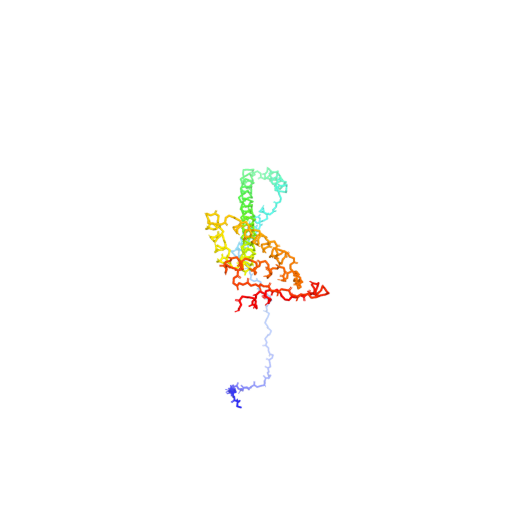 7.956 23.076 1.00 89.88 206 MET A CA 1
ATOM 1616 C C . MET A 1 206 ? -17.877 8.137 24.599 1.00 89.88 206 MET A C 1
ATOM 1618 O O . MET A 1 206 ? -18.888 7.932 25.266 1.00 89.88 206 MET A O 1
ATOM 1622 N N . GLU A 1 207 ? -16.715 8.490 25.154 1.00 85.81 207 GLU A N 1
ATOM 1623 C CA . GLU A 1 207 ? -16.517 8.794 26.577 1.00 85.81 207 GLU A CA 1
ATOM 1624 C C . GLU A 1 207 ? -17.008 7.685 27.522 1.00 85.81 207 GLU A C 1
ATOM 1626 O O . GLU A 1 207 ? -17.599 7.944 28.567 1.00 85.81 207 GLU A O 1
ATOM 1631 N N . GLY A 1 208 ? -16.791 6.423 27.142 1.00 78.56 208 GLY A N 1
ATOM 1632 C CA . GLY A 1 208 ? -17.186 5.265 27.950 1.00 78.56 208 GLY A CA 1
ATOM 1633 C C . GLY A 1 208 ? -18.665 4.875 27.852 1.00 78.56 208 GLY A C 1
ATOM 1634 O O . GLY A 1 208 ? -19.082 3.921 28.511 1.00 78.56 208 GLY A O 1
ATOM 1635 N N . ARG A 1 209 ? -19.461 5.543 27.002 1.00 89.25 209 ARG A N 1
ATOM 1636 C CA . ARG A 1 209 ? -20.845 5.126 26.693 1.00 89.25 209 ARG A CA 1
ATOM 1637 C C . ARG A 1 209 ? -20.913 3.809 25.914 1.00 89.25 209 ARG A C 1
ATOM 1639 O O . ARG A 1 209 ? -21.948 3.153 25.925 1.00 89.25 209 ARG A O 1
ATOM 1646 N N . LEU A 1 210 ? -19.824 3.441 25.241 1.00 91.75 210 LEU A N 1
ATOM 1647 C CA . LEU A 1 210 ? -19.666 2.172 24.540 1.00 91.75 210 LEU A CA 1
ATOM 1648 C C . LEU A 1 210 ? -18.807 1.226 25.387 1.00 91.75 210 LEU 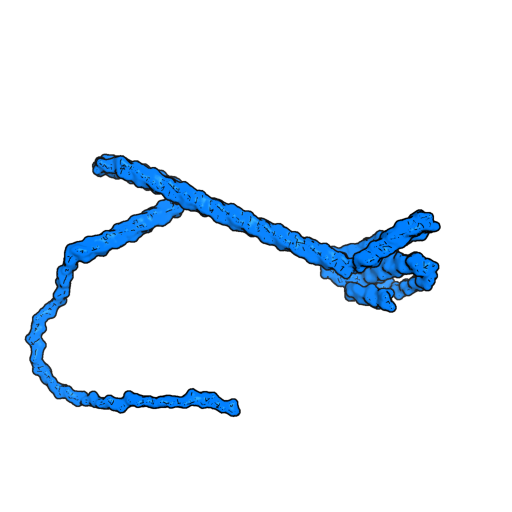A C 1
ATOM 1650 O O . LEU A 1 210 ? -17.658 1.542 25.694 1.00 91.75 210 LEU A O 1
ATOM 1654 N N . GLN A 1 211 ? -19.363 0.063 25.731 1.00 89.62 211 GLN A N 1
ATOM 1655 C CA . GLN A 1 211 ? -18.691 -0.990 26.497 1.00 89.62 211 GLN A CA 1
ATOM 1656 C C . GLN A 1 211 ? -18.691 -2.288 25.678 1.00 89.62 211 GLN A C 1
ATOM 1658 O O . GLN A 1 211 ? -19.612 -3.097 25.803 1.00 89.62 211 GLN A O 1
ATOM 1663 N N . PRO A 1 212 ? -17.710 -2.467 24.778 1.00 90.75 212 PRO A N 1
ATOM 1664 C CA . PRO A 1 212 ? -17.687 -3.616 23.887 1.00 90.75 212 PRO A CA 1
ATOM 1665 C C . PRO A 1 212 ? -17.394 -4.903 24.666 1.00 90.75 212 PRO A C 1
ATOM 1667 O O . PRO A 1 212 ? -16.450 -4.966 25.453 1.00 90.75 212 PRO A O 1
ATOM 1670 N N . VAL A 1 213 ? -18.180 -5.951 24.409 1.00 92.31 213 VAL A N 1
ATOM 1671 C CA . VAL A 1 213 ? -17.937 -7.304 24.923 1.00 92.31 213 VAL A CA 1
ATOM 1672 C C . VAL A 1 213 ? -17.684 -8.224 23.740 1.00 92.31 213 VAL A C 1
ATOM 1674 O O . VAL A 1 213 ? -18.565 -8.447 22.913 1.00 92.31 213 VAL A O 1
ATOM 1677 N N . VAL A 1 214 ? -16.473 -8.769 23.669 1.00 91.56 214 VAL A N 1
ATOM 1678 C CA . VAL A 1 214 ? -16.053 -9.683 22.606 1.00 91.56 214 VAL A CA 1
ATOM 1679 C C . VAL A 1 214 ? -15.869 -11.069 23.210 1.00 91.56 214 VAL A C 1
ATOM 1681 O O . VAL A 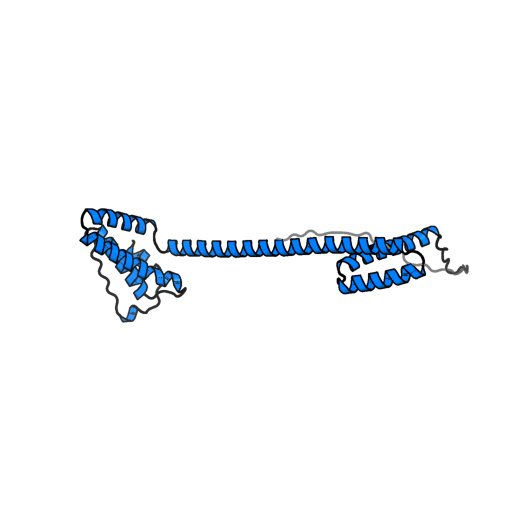1 214 ? -14.951 -11.295 23.994 1.00 91.56 214 VAL A O 1
ATOM 1684 N N . ASN A 1 215 ? -16.750 -12.001 22.849 1.00 92.69 215 ASN A N 1
ATOM 1685 C CA . ASN A 1 215 ? -16.668 -13.393 23.281 1.00 92.69 215 ASN A CA 1
ATOM 1686 C C . ASN A 1 215 ? -16.475 -14.299 22.063 1.00 92.69 215 ASN A C 1
ATOM 1688 O O . ASN A 1 215 ? -17.373 -14.442 21.235 1.00 92.69 215 ASN A O 1
ATOM 1692 N N . VAL A 1 216 ? -15.284 -14.891 21.955 1.00 91.31 216 VAL A N 1
ATOM 1693 C CA . VAL A 1 216 ? -14.909 -15.773 20.848 1.00 91.31 216 VAL A CA 1
ATOM 1694 C C . VAL A 1 216 ? -14.275 -17.039 21.422 1.00 91.31 216 VAL A C 1
ATOM 1696 O O . VAL A 1 216 ? -13.205 -16.949 22.031 1.00 91.31 216 VAL A O 1
ATOM 1699 N N . PRO A 1 217 ? -14.885 -18.220 21.211 1.00 93.69 217 PRO A N 1
ATOM 1700 C CA . PRO A 1 217 ? -14.284 -19.498 21.579 1.00 93.69 217 PRO A CA 1
ATOM 1701 C C . PRO A 1 217 ? -12.892 -19.664 20.955 1.00 93.69 217 PRO A C 1
ATOM 1703 O O . PRO A 1 217 ? -12.716 -19.413 19.761 1.00 93.69 217 PRO A O 1
ATOM 1706 N N . GLU A 1 218 ? -11.904 -20.122 21.731 1.00 84.69 218 GLU A N 1
ATOM 1707 C CA . GLU A 1 218 ? -10.506 -20.181 21.266 1.00 84.69 218 GLU A CA 1
ATOM 1708 C C . GLU A 1 218 ? -10.324 -21.009 19.988 1.00 84.69 218 GLU A C 1
ATOM 1710 O O . GLU A 1 218 ? -9.588 -20.601 19.090 1.00 84.69 218 GLU A O 1
ATOM 1715 N N . GLY A 1 219 ? -11.066 -22.114 19.856 1.00 90.81 219 GLY A N 1
ATOM 1716 C CA . GLY A 1 219 ? -11.015 -22.981 18.676 1.00 90.81 219 GLY A CA 1
ATOM 1717 C C . GLY A 1 219 ? -11.479 -22.319 17.373 1.00 90.81 219 GLY A C 1
ATOM 1718 O O . GLY A 1 219 ? -11.167 -22.824 16.300 1.00 90.81 219 GLY A O 1
ATOM 1719 N N . LEU A 1 220 ? -12.195 -21.189 17.439 1.00 93.00 220 LEU A N 1
ATOM 1720 C CA . LEU A 1 220 ? -12.700 -20.489 16.254 1.00 93.00 220 LEU A CA 1
ATOM 1721 C C . LEU A 1 220 ? -11.752 -19.400 15.743 1.00 93.00 220 LEU A C 1
ATOM 1723 O O . LEU A 1 220 ? -11.870 -18.999 14.588 1.00 93.00 220 LEU A O 1
ATOM 1727 N N . LYS A 1 221 ? -10.778 -18.942 16.541 1.00 90.94 221 LYS A N 1
ATOM 1728 C CA . LYS A 1 221 ? -9.871 -17.844 16.147 1.00 90.94 221 LYS A CA 1
ATOM 1729 C C . LYS A 1 221 ? -8.992 -18.183 14.937 1.00 90.94 221 LYS A C 1
ATOM 1731 O O . LYS A 1 221 ? -8.567 -17.279 14.222 1.00 90.94 221 LYS A O 1
ATOM 1736 N N . SER A 1 222 ? -8.721 -19.463 14.693 1.00 91.81 222 SER A N 1
ATOM 1737 C CA . SER A 1 222 ? -7.925 -19.940 13.555 1.00 91.81 222 SER A CA 1
ATOM 1738 C C . SER A 1 222 ? -8.749 -20.199 12.289 1.00 91.81 222 SER A C 1
ATOM 1740 O O . SER A 1 222 ? -8.166 -20.434 11.231 1.00 91.81 222 SER A O 1
ATOM 1742 N N . ALA A 1 223 ? -10.084 -20.151 12.366 1.00 91.94 223 ALA A N 1
ATOM 1743 C CA . ALA A 1 223 ? -10.948 -20.403 11.220 1.00 91.94 223 ALA A CA 1
ATOM 1744 C C . ALA A 1 223 ? -10.763 -19.324 10.146 1.00 91.94 223 ALA A C 1
ATOM 1746 O O . ALA A 1 223 ? -10.682 -18.136 10.458 1.00 91.94 223 ALA A O 1
ATOM 1747 N N . VAL A 1 224 ? -10.724 -19.732 8.878 1.00 91.44 224 VAL A N 1
ATOM 1748 C CA . VAL A 1 224 ? -10.684 -18.802 7.743 1.00 91.44 224 VAL A CA 1
ATOM 1749 C C . VAL A 1 224 ? -12.004 -18.038 7.677 1.00 91.44 224 VAL A C 1
ATOM 1751 O O . VAL A 1 224 ? -13.069 -18.656 7.648 1.00 91.44 224 VAL A O 1
ATOM 1754 N N . PHE A 1 225 ? -11.937 -16.710 7.615 1.00 88.12 225 PHE A N 1
ATOM 1755 C CA . PHE A 1 225 ? -13.105 -15.836 7.654 1.00 88.12 225 PHE A CA 1
ATOM 1756 C C . PHE A 1 225 ? -13.063 -14.793 6.521 1.00 88.12 225 PHE A C 1
ATOM 1758 O O . PHE A 1 225 ? -11.976 -14.367 6.122 1.00 88.12 225 PHE A O 1
ATOM 1765 N N . PRO A 1 226 ? -14.212 -14.382 5.953 1.00 85.38 226 PRO A N 1
ATOM 1766 C CA . PRO A 1 226 ? -14.248 -13.316 4.954 1.00 85.38 226 PRO A CA 1
ATOM 1767 C C . PRO A 1 226 ? -13.746 -11.979 5.516 1.00 85.38 226 PRO A C 1
ATOM 1769 O O . PRO A 1 226 ? -14.212 -11.530 6.561 1.00 85.38 226 PRO A O 1
ATOM 1772 N N . SER A 1 227 ? -12.834 -11.313 4.804 1.00 82.06 227 SER A N 1
ATOM 1773 C CA . SER A 1 227 ? -12.380 -9.966 5.168 1.00 82.06 227 SER A CA 1
ATOM 1774 C C . SER A 1 227 ? -13.547 -8.977 5.215 1.00 82.06 227 SER A C 1
ATOM 1776 O O . SER A 1 227 ? -14.480 -9.087 4.420 1.00 82.06 227 SER A O 1
ATOM 1778 N N . MET A 1 228 ? -13.466 -7.985 6.104 1.00 77.94 228 MET A N 1
ATOM 1779 C CA . MET A 1 228 ? -14.389 -6.841 6.227 1.00 77.94 228 MET A CA 1
ATOM 1780 C C . MET A 1 228 ? -15.833 -7.170 6.635 1.00 77.94 228 MET A C 1
ATOM 1782 O O . MET A 1 228 ? -16.551 -6.267 7.049 1.00 77.94 228 MET A O 1
ATOM 1786 N N . MET A 1 229 ? -16.268 -8.434 6.608 1.00 85.88 229 MET A N 1
ATOM 1787 C CA . MET A 1 229 ? -17.634 -8.810 6.997 1.00 85.88 229 MET A CA 1
ATOM 1788 C C . MET A 1 229 ? -17.932 -8.436 8.454 1.00 85.88 229 MET A C 1
ATOM 1790 O O . MET A 1 229 ? -18.962 -7.829 8.737 1.00 85.88 229 MET A O 1
ATOM 1794 N N . LEU A 1 230 ? -17.015 -8.744 9.378 1.00 87.94 230 LEU A N 1
ATOM 1795 C CA . LEU A 1 230 ? -17.200 -8.395 10.788 1.00 87.94 230 LEU A CA 1
ATOM 1796 C C . LEU A 1 230 ? -17.174 -6.875 10.996 1.00 87.94 230 LEU A C 1
ATOM 1798 O O . LEU A 1 230 ? -18.017 -6.352 11.713 1.00 87.94 230 LEU A O 1
ATOM 1802 N N . GLN A 1 231 ? -16.269 -6.173 10.309 1.00 84.94 231 GLN A N 1
ATOM 1803 C CA . GLN A 1 231 ? -16.155 -4.717 10.383 1.00 84.94 231 GLN A CA 1
ATOM 1804 C C . GLN A 1 231 ? -17.462 -4.032 9.963 1.00 84.94 231 GLN A C 1
ATOM 1806 O O . GLN A 1 231 ? -17.973 -3.202 10.706 1.00 84.94 231 GLN A O 1
ATOM 1811 N N . THR A 1 232 ? -18.070 -4.450 8.845 1.00 86.00 232 THR A N 1
ATOM 1812 C CA . THR A 1 232 ? -19.353 -3.880 8.393 1.00 86.00 232 THR A CA 1
ATOM 1813 C C . THR A 1 232 ? -20.496 -4.092 9.385 1.00 86.00 232 THR A C 1
ATOM 1815 O O . THR A 1 232 ? -21.389 -3.261 9.467 1.00 86.00 232 THR A O 1
ATOM 1818 N N . LEU A 1 233 ? -20.490 -5.183 10.155 1.00 89.31 233 LEU A N 1
ATOM 1819 C CA . LEU A 1 233 ? -21.504 -5.420 11.189 1.00 89.31 233 LEU A CA 1
ATOM 1820 C C . LEU A 1 233 ? -21.251 -4.597 12.453 1.00 89.31 233 LEU A C 1
ATOM 1822 O O . LEU A 1 233 ? -22.196 -4.279 13.157 1.00 89.31 233 LEU A O 1
ATOM 1826 N N . VAL A 1 234 ? -19.987 -4.296 12.750 1.00 89.12 234 VAL A N 1
ATOM 1827 C CA . VAL A 1 234 ? -19.585 -3.497 13.914 1.00 89.12 234 VAL A CA 1
ATOM 1828 C C . VAL A 1 234 ? -19.823 -2.000 13.686 1.00 89.12 234 VAL A C 1
ATOM 1830 O O . VAL A 1 234 ? -20.067 -1.278 14.647 1.00 89.12 234 VAL A O 1
ATOM 1833 N N . GLU A 1 235 ? -19.734 -1.534 12.438 1.00 84.69 235 GLU A N 1
ATOM 1834 C CA . GLU A 1 235 ? -19.963 -0.129 12.067 1.00 84.69 235 GLU A CA 1
ATOM 1835 C C . GLU A 1 235 ? -21.446 0.269 11.978 1.00 84.69 235 GLU A C 1
ATOM 1837 O O . GLU A 1 235 ? -21.751 1.452 12.128 1.00 84.69 235 GLU A O 1
ATOM 1842 N N . ASN A 1 236 ? -22.346 -0.688 11.719 1.00 80.19 236 ASN A N 1
ATOM 1843 C CA . ASN A 1 236 ? -23.799 -0.466 11.651 1.00 80.19 236 ASN A CA 1
ATOM 1844 C C . ASN A 1 236 ? -24.444 -0.432 13.042 1.00 80.19 236 ASN A C 1
ATOM 1846 O O . ASN A 1 236 ? -25.345 0.415 13.239 1.00 80.19 236 ASN A O 1
#

Radius of gyration: 45.46 Å; chains: 1; bounding box: 87×50×128 Å

Foldseek 3Di:
DDDDDDDDDDDDDDDDDDDDDDDDDDDDDDPPPPDDPVNVVVVVVVVVVVVVVVVLVCLQVDDPVVLVVVLVVQQVVCVVVVNNPVSVVVSVVSVVSNVVSVVVVVVVVVVVVVVVVVVVVVVVVVVVVVLVVVLCVLPPVVVVVVLVVVLVVCVVVPVVLSVQSVVLVVQLVVLSVVVSPDPAQAAQLSQLSNLVSVQSNVCSVVVNPRDDDDDDDPVRRRHRDHPCPVVVVSVD

Sequence (236 aa):
MSRRPEGNPMNTDQGSPGTDNAAERGRSGPASRPMGIRQALREIRKGIVVMWWGFFDWVAVVSWKALLLVSFLGLILAGIFKIPILAFVLIIASFIIKVVAGGKRRAELTANEATKRAETEQLERTVLEARMEALQAQIEPHFLFNTLASIDQLIQTDPPRASRMQQSLIRYLRSAMPQMREGRRPTLGQQVDLCSAYLEIMSVRMEGRLQPVVNVPEGLKSAVFPSMMLQTLVEN

Secondary structure (DSSP, 8-state):
------------------------------------HHHHHHHHHHHHHHHHHHHHHHHHHS-HHHHHHHHHHHHHHHHHTT-HHHHHHHHHHHHHHHHHHHHHHHHHHHHHHHHHHHHHHHHHHHHHHHHHHHHHHTS-HHHHHHHHHHHHHHHHH-HHHHHHHHHHHHHHHHHHHHHHHS-SPPBHHHHHHHHHHHHHHHHHHTTT---------GGGTTSB--TTHHHHHHH-